Protein AF-A0A934IBH9-F1 (afdb_monomer_lite)

Organism: NCBI:txid1964209

Structure (mmCIF, N/CA/C/O backbone):
data_AF-A0A934IBH9-F1
#
_entry.id   AF-A0A934IBH9-F1
#
loop_
_atom_site.group_PDB
_atom_site.id
_atom_site.type_symbol
_atom_site.label_atom_id
_atom_site.label_alt_id
_atom_site.label_comp_id
_atom_site.label_asym_id
_atom_site.label_entity_id
_atom_site.label_seq_id
_atom_site.pdbx_PDB_ins_code
_atom_site.Cartn_x
_atom_site.Cartn_y
_atom_site.Cartn_z
_atom_site.occupancy
_atom_site.B_iso_or_equiv
_atom_site.auth_seq_id
_atom_site.auth_comp_id
_atom_site.auth_asym_id
_atom_site.auth_atom_id
_atom_site.pdbx_PDB_model_num
ATOM 1 N N . MET A 1 1 ? 11.040 10.536 42.264 1.00 40.25 1 MET A N 1
ATOM 2 C CA . MET A 1 1 ? 10.566 10.135 40.927 1.00 40.25 1 MET A CA 1
ATOM 3 C C . MET A 1 1 ? 11.797 9.769 40.119 1.00 40.25 1 MET A C 1
ATOM 5 O O . MET A 1 1 ? 12.698 10.595 40.039 1.00 40.25 1 MET A O 1
ATOM 9 N N . ASP A 1 2 ? 11.901 8.517 39.674 1.00 46.28 2 ASP A N 1
ATOM 10 C CA . ASP A 1 2 ? 13.005 8.048 38.824 1.00 46.28 2 ASP A CA 1
ATOM 11 C C . ASP A 1 2 ? 12.704 8.465 37.372 1.00 46.28 2 ASP A C 1
ATOM 13 O O . ASP A 1 2 ? 11.661 8.070 36.855 1.00 46.28 2 A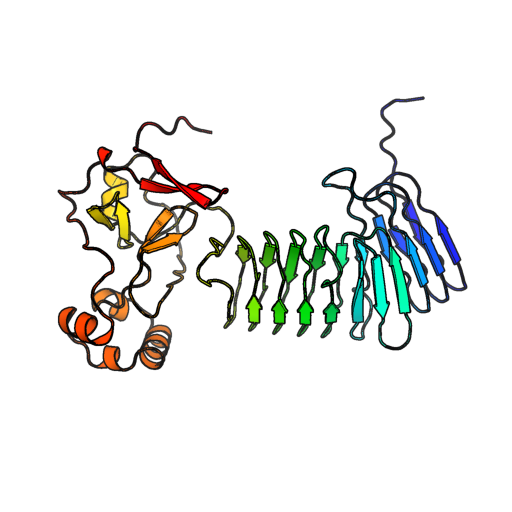SP A O 1
ATOM 17 N N . PRO A 1 3 ? 13.562 9.252 36.702 1.00 46.97 3 PRO A N 1
ATOM 18 C CA . PRO A 1 3 ? 13.354 9.699 35.321 1.00 46.97 3 PRO A CA 1
ATOM 19 C C . PRO A 1 3 ? 13.571 8.593 34.261 1.00 46.97 3 PRO A C 1
ATOM 21 O O . PRO A 1 3 ? 13.852 8.899 33.107 1.00 46.97 3 PRO A O 1
ATOM 24 N N . ARG A 1 4 ? 13.482 7.309 34.640 1.00 53.78 4 ARG A N 1
ATOM 25 C CA . ARG A 1 4 ? 13.652 6.137 33.757 1.00 53.78 4 ARG A CA 1
ATOM 26 C C . ARG A 1 4 ? 12.438 5.207 33.707 1.00 53.78 4 ARG A C 1
ATOM 28 O O . ARG A 1 4 ? 12.542 4.110 33.172 1.00 53.78 4 ARG A O 1
ATOM 35 N N . SER A 1 5 ? 11.299 5.628 34.252 1.00 50.19 5 SER A N 1
ATOM 36 C CA . SER A 1 5 ? 10.029 4.943 34.009 1.00 50.19 5 SER A CA 1
ATOM 37 C C . SER A 1 5 ? 9.562 5.293 32.597 1.00 50.19 5 SER A C 1
ATOM 39 O O . SER A 1 5 ? 8.799 6.238 32.424 1.00 50.19 5 SER A O 1
ATOM 41 N N . THR A 1 6 ? 10.047 4.577 31.583 1.00 61.84 6 THR A N 1
ATOM 42 C CA . THR A 1 6 ? 9.280 4.447 30.338 1.00 61.84 6 THR A CA 1
ATOM 43 C C . THR A 1 6 ? 7.923 3.894 30.741 1.00 61.84 6 THR A C 1
ATOM 45 O O . THR A 1 6 ? 7.878 2.904 31.478 1.00 61.84 6 THR A O 1
ATOM 48 N N . ALA A 1 7 ? 6.846 4.575 30.367 1.00 68.94 7 ALA A N 1
ATOM 49 C CA . ALA A 1 7 ? 5.513 4.100 30.677 1.00 68.94 7 ALA A CA 1
ATOM 50 C C . ALA A 1 7 ? 5.361 2.666 30.134 1.00 68.94 7 ALA A C 1
ATOM 52 O O . ALA A 1 7 ? 5.798 2.380 29.018 1.00 68.94 7 ALA A O 1
ATOM 53 N N . GLN A 1 8 ? 4.929 1.738 30.989 1.00 82.12 8 GLN A N 1
ATOM 54 C CA . GLN A 1 8 ? 4.757 0.343 30.596 1.00 82.12 8 GLN A CA 1
ATOM 55 C C . GLN A 1 8 ? 3.358 0.179 30.034 1.00 82.12 8 GLN A C 1
ATOM 57 O O . GLN A 1 8 ? 2.408 0.542 30.720 1.00 82.12 8 GLN A O 1
ATOM 62 N N . GLY A 1 9 ? 3.284 -0.431 28.855 1.00 87.25 9 GLY A N 1
ATOM 63 C CA . GLY A 1 9 ? 2.034 -0.896 28.282 1.00 87.25 9 GLY A CA 1
ATOM 64 C C . GLY A 1 9 ? 1.292 -1.870 29.197 1.00 87.25 9 GLY A C 1
ATOM 65 O O . GLY A 1 9 ? 1.921 -2.656 29.923 1.00 87.25 9 GLY A O 1
ATOM 66 N N . ILE A 1 10 ? -0.033 -1.833 29.154 1.00 94.25 10 ILE A N 1
ATOM 67 C CA . ILE A 1 10 ? -0.952 -2.707 29.878 1.00 94.25 10 ILE A CA 1
ATOM 68 C C . ILE A 1 10 ? -1.838 -3.496 28.910 1.00 94.25 10 ILE A C 1
ATOM 70 O O . ILE A 1 10 ? -2.054 -3.103 27.774 1.00 94.25 10 ILE A O 1
ATOM 74 N N . ALA A 1 11 ? -2.365 -4.628 29.379 1.00 96.69 11 ALA A N 1
ATOM 75 C CA . ALA A 1 11 ? -3.351 -5.417 28.647 1.00 96.69 11 ALA A CA 1
ATOM 76 C C . ALA A 1 11 ? -4.662 -5.453 29.438 1.00 96.69 11 ALA A C 1
ATOM 78 O O . ALA A 1 11 ? -4.654 -5.808 30.624 1.00 96.69 11 ALA A O 1
ATOM 79 N N . LEU A 1 12 ? -5.767 -5.088 28.791 1.00 97.19 12 LEU A N 1
ATOM 80 C CA . LEU A 1 12 ? -7.109 -5.042 29.362 1.00 97.19 12 LEU A CA 1
ATOM 81 C C . LEU A 1 12 ? -8.078 -5.859 28.502 1.00 97.19 12 LEU A C 1
ATOM 83 O O . LEU A 1 12 ? -8.060 -5.765 27.281 1.00 97.19 12 LEU A O 1
ATOM 87 N N . ASP A 1 13 ? -8.938 -6.628 29.164 1.00 97.62 13 ASP A N 1
ATOM 88 C CA . ASP A 1 13 ? -9.999 -7.432 28.548 1.00 97.62 13 ASP A CA 1
ATOM 89 C C . ASP A 1 13 ? -11.301 -7.180 29.324 1.00 97.62 13 ASP A C 1
ATOM 91 O O . ASP A 1 13 ? -11.341 -7.405 30.542 1.00 97.62 13 ASP A O 1
ATOM 95 N N . GLY A 1 14 ? -12.325 -6.652 28.647 1.00 97.25 14 GLY A N 1
ATOM 96 C CA . GLY A 1 14 ? -13.656 -6.395 29.212 1.00 97.25 14 GLY A CA 1
ATOM 97 C C . GLY A 1 14 ? -14.474 -7.675 29.390 1.00 97.25 14 GLY A C 1
ATOM 98 O O . GLY A 1 14 ? -15.240 -7.826 30.346 1.00 97.25 14 GLY A O 1
ATOM 99 N N . GLY A 1 15 ? -14.212 -8.684 28.559 1.00 97.75 15 GLY A N 1
ATOM 100 C CA . GLY A 1 15 ? -14.896 -9.962 28.588 1.00 97.75 15 GLY A CA 1
ATOM 101 C C . GLY A 1 15 ? -16.311 -9.868 28.028 1.00 97.75 15 GLY A C 1
ATOM 102 O O . GLY A 1 15 ? -16.530 -10.114 26.849 1.00 97.75 15 GLY A O 1
ATOM 103 N N . GLY A 1 16 ? -17.308 -9.645 28.877 1.00 97.19 16 GLY A N 1
ATOM 104 C CA . GLY A 1 16 ? -18.683 -9.572 28.399 1.00 97.19 16 GLY A CA 1
ATOM 105 C C . GLY A 1 16 ? -19.548 -8.665 29.249 1.00 97.19 16 GLY A C 1
ATOM 106 O O . GLY A 1 16 ? -19.485 -8.704 30.478 1.00 97.19 16 GLY A O 1
ATOM 107 N N . GLY A 1 17 ? -20.441 -7.938 28.591 1.00 98.12 17 GLY A N 1
ATOM 108 C CA . GLY A 1 17 ? -21.120 -6.785 29.157 1.00 98.12 17 GLY A CA 1
ATOM 109 C C . GLY A 1 17 ? -20.804 -5.542 28.331 1.00 98.12 17 GLY A C 1
ATOM 110 O O . GLY A 1 17 ? -20.189 -5.626 27.290 1.00 98.12 17 GLY A O 1
ATOM 111 N N . ASN A 1 18 ? -21.294 -4.389 28.775 1.00 98.56 18 ASN A N 1
ATOM 112 C CA . ASN A 1 18 ? -20.900 -3.121 28.170 1.00 98.56 18 ASN A CA 1
ATOM 113 C C . ASN A 1 18 ? -19.819 -2.520 29.062 1.00 98.56 18 ASN A C 1
ATOM 115 O O . ASN A 1 18 ? -20.131 -2.024 30.154 1.00 98.56 18 ASN A O 1
ATOM 119 N N . ASP A 1 19 ? -18.578 -2.596 28.619 1.00 98.62 19 ASP A N 1
ATOM 120 C CA . ASP A 1 19 ? -17.397 -2.260 29.385 1.00 98.62 19 ASP A CA 1
ATOM 121 C C . ASP A 1 19 ? -16.834 -0.883 29.009 1.00 98.62 19 ASP A C 1
ATOM 123 O O . ASP A 1 19 ? -17.131 -0.271 27.981 1.00 98.62 19 ASP A O 1
ATOM 127 N N . THR A 1 20 ? -16.046 -0.319 29.919 1.00 98.19 20 THR A N 1
ATOM 128 C CA . THR A 1 20 ? -15.285 0.908 29.669 1.00 98.19 20 THR A CA 1
ATOM 129 C C . THR A 1 20 ? -13.838 0.626 30.003 1.00 98.19 20 THR A C 1
ATOM 131 O O . THR A 1 20 ? -13.484 0.494 31.177 1.00 98.19 20 THR A O 1
ATOM 134 N N . LEU A 1 21 ? -13.018 0.526 28.965 1.00 97.88 21 LEU A N 1
ATOM 135 C CA . LEU A 1 21 ? -11.595 0.264 29.071 1.00 97.88 21 LEU A CA 1
ATOM 136 C C . LEU A 1 21 ? -10.834 1.562 28.837 1.00 97.88 21 LEU A C 1
ATOM 138 O O . LEU A 1 21 ? -11.061 2.275 27.861 1.00 97.88 21 LEU A O 1
ATOM 142 N N . LEU A 1 22 ? -9.952 1.870 29.778 1.00 96.56 22 LEU A N 1
ATOM 143 C CA . LEU A 1 22 ? -9.092 3.038 29.745 1.00 96.56 22 LEU A CA 1
ATOM 144 C C . LEU A 1 22 ? -7.653 2.551 29.849 1.00 96.56 22 LEU A C 1
ATOM 146 O O . LEU A 1 22 ? -7.281 1.972 30.876 1.00 96.56 22 LEU A O 1
ATOM 150 N N . GLY A 1 23 ? -6.894 2.786 28.787 1.00 93.31 23 GLY A N 1
ATOM 151 C CA . GLY A 1 23 ? -5.455 2.627 28.736 1.00 93.31 23 GLY A CA 1
ATOM 152 C C . GLY A 1 23 ? -4.743 3.621 29.647 1.00 93.31 23 GLY A C 1
ATOM 153 O O . GLY A 1 23 ? -5.310 4.229 30.566 1.00 93.31 23 GLY A O 1
ATOM 154 N N . ALA A 1 24 ? -3.448 3.741 29.447 1.00 89.88 24 ALA A N 1
ATOM 155 C CA . ALA A 1 24 ? -2.572 4.570 30.235 1.00 89.88 24 ALA A CA 1
ATOM 156 C C . ALA A 1 24 ? -1.582 5.286 29.314 1.00 89.88 24 ALA A C 1
ATOM 158 O O . ALA A 1 24 ? -1.900 5.740 28.230 1.00 89.88 24 ALA A O 1
ATOM 159 N N . SER A 1 25 ? -0.369 5.484 29.811 1.00 88.19 25 SER A N 1
ATOM 160 C CA . SER A 1 25 ? 0.730 5.878 28.937 1.00 88.19 25 SER A CA 1
ATOM 161 C C . SER A 1 25 ? 1.513 4.617 28.598 1.00 88.19 25 SER A C 1
ATOM 163 O O . SER A 1 25 ? 1.716 3.785 29.487 1.00 88.19 25 SER A O 1
ATOM 165 N N . GLY A 1 26 ? 2.038 4.527 27.382 1.00 88.94 26 GLY A N 1
ATOM 166 C CA . GLY A 1 26 ? 2.708 3.329 26.879 1.00 88.94 26 GLY A CA 1
ATOM 167 C C . GLY A 1 26 ? 1.858 2.630 25.822 1.00 88.94 26 GLY A C 1
ATOM 168 O O . GLY A 1 26 ? 0.769 3.075 25.533 1.00 88.94 26 GLY A O 1
ATOM 169 N N . SER A 1 27 ? 2.399 1.567 25.231 1.00 92.19 27 SER A N 1
ATOM 170 C CA . SER A 1 27 ? 1.706 0.794 24.195 1.00 92.19 27 SER A CA 1
ATOM 171 C C . SER A 1 27 ? 0.827 -0.280 24.815 1.00 92.19 27 SER A C 1
ATOM 173 O O . SER A 1 27 ? 1.344 -1.306 25.275 1.00 92.19 27 SER A O 1
ATOM 175 N N . ASP A 1 28 ? -0.471 -0.040 24.842 1.00 94.69 28 ASP A N 1
ATOM 176 C CA . ASP A 1 28 ? -1.467 -0.875 25.485 1.00 94.69 28 ASP A CA 1
ATOM 177 C C . ASP A 1 28 ? -2.139 -1.852 24.508 1.00 94.69 28 ASP A C 1
ATOM 179 O O . ASP A 1 28 ? -2.016 -1.782 23.286 1.00 94.69 28 ASP A O 1
ATOM 183 N N . THR A 1 29 ? -2.840 -2.837 25.062 1.00 96.56 29 THR A N 1
ATOM 184 C CA . THR A 1 29 ? -3.701 -3.760 24.315 1.00 96.56 29 THR A CA 1
ATOM 185 C C . THR A 1 29 ? -5.059 -3.822 24.995 1.00 96.56 29 THR A C 1
ATOM 187 O O . THR A 1 29 ? -5.153 -4.296 26.130 1.00 96.56 29 THR A O 1
ATOM 190 N N . LEU A 1 30 ? -6.109 -3.335 24.337 1.00 97.69 30 LEU A N 1
ATOM 191 C CA . LEU A 1 30 ? -7.469 -3.315 24.881 1.00 97.69 30 LEU A CA 1
ATOM 192 C C . LEU A 1 30 ? -8.391 -4.172 24.012 1.00 97.69 3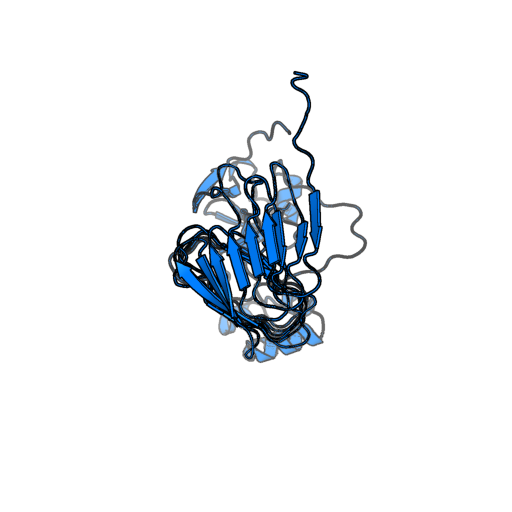0 LEU A C 1
ATOM 194 O O . LEU A 1 30 ? -8.520 -3.943 22.812 1.00 97.69 30 LEU A O 1
ATOM 198 N N . THR A 1 31 ? -9.084 -5.118 24.643 1.00 98.12 31 THR A N 1
ATOM 199 C CA . THR A 1 31 ? -10.122 -5.945 24.016 1.00 98.12 31 THR A CA 1
ATOM 200 C C . THR A 1 31 ? -11.449 -5.754 24.746 1.00 98.12 31 THR A C 1
ATOM 202 O O . THR A 1 31 ? -11.524 -6.049 25.937 1.00 98.12 31 THR A O 1
ATOM 205 N N . GLY A 1 32 ? -12.485 -5.256 24.065 1.00 97.62 32 GLY A N 1
ATOM 206 C CA . GLY A 1 32 ? -13.816 -5.043 24.656 1.00 97.62 32 GLY A CA 1
ATOM 207 C C . GLY A 1 32 ? -14.516 -6.363 24.979 1.00 97.62 32 GLY A C 1
ATOM 208 O O . GLY A 1 32 ? -14.756 -6.676 26.146 1.00 97.62 32 GLY A O 1
ATOM 209 N N . GLY A 1 33 ? -14.695 -7.203 23.961 1.00 97.19 33 GLY A N 1
ATOM 210 C CA . GLY A 1 33 ? -15.256 -8.541 24.105 1.00 97.19 33 GLY A CA 1
ATOM 211 C C . GLY A 1 33 ? -16.688 -8.613 23.585 1.00 97.19 33 GLY A C 1
ATOM 212 O O . GLY A 1 33 ? -16.915 -8.419 22.399 1.00 97.19 33 GLY A O 1
ATOM 213 N N . LEU A 1 34 ? -17.641 -9.031 24.419 1.00 97.06 34 LEU A N 1
ATOM 214 C CA . LEU A 1 34 ? -19.057 -9.113 24.046 1.00 97.06 34 LEU A CA 1
ATOM 215 C C . LEU A 1 34 ? -19.844 -7.939 24.627 1.00 97.06 34 LEU A C 1
ATOM 217 O O . LEU A 1 34 ? -20.100 -7.956 25.824 1.00 97.06 34 LEU A O 1
ATOM 221 N N . GLY A 1 35 ? -20.432 -7.085 23.802 1.00 98.06 35 GLY A N 1
ATOM 222 C CA . GLY A 1 35 ? -21.358 -6.038 24.226 1.00 98.06 35 GLY A CA 1
ATOM 223 C C . GLY A 1 35 ? -21.058 -4.718 23.537 1.00 98.06 35 GLY A C 1
ATOM 224 O O . GLY A 1 35 ? -20.476 -4.700 22.471 1.00 98.06 35 GLY A O 1
ATOM 225 N N . ALA A 1 36 ? -21.579 -3.615 24.069 1.00 98.44 36 ALA A N 1
ATOM 226 C CA . ALA A 1 36 ? -21.283 -2.292 23.522 1.00 98.44 36 ALA A CA 1
ATOM 227 C C . ALA A 1 36 ? -20.236 -1.611 24.401 1.00 98.44 36 ALA A C 1
ATOM 229 O O . ALA A 1 36 ? -20.586 -1.054 25.451 1.00 98.44 36 ALA A O 1
ATOM 230 N N . ASP A 1 37 ? -18.985 -1.664 23.964 1.00 98.69 37 ASP A N 1
ATOM 231 C CA . ASP A 1 37 ? -17.818 -1.278 24.742 1.00 98.69 37 ASP A CA 1
ATOM 232 C C . ASP A 1 37 ? -17.292 0.111 24.363 1.00 98.69 37 ASP A C 1
ATOM 234 O O . ASP A 1 37 ? -17.458 0.612 23.250 1.00 98.69 37 ASP A O 1
ATOM 238 N N . SER A 1 38 ? -16.650 0.776 25.324 1.00 98.31 38 SER A N 1
ATOM 239 C CA . SER A 1 38 ? -15.937 2.039 25.113 1.00 98.31 38 SER A CA 1
ATOM 240 C C . SER A 1 38 ? -14.464 1.854 25.450 1.00 98.31 38 SER A C 1
ATOM 242 O O . SER A 1 38 ? -14.119 1.710 26.622 1.00 98.31 38 SER A O 1
ATOM 244 N N . LEU A 1 39 ? -13.594 1.930 24.446 1.00 98.44 39 LEU A N 1
ATOM 245 C CA . LEU A 1 39 ? -12.144 1.787 24.585 1.00 98.44 39 LEU A CA 1
ATOM 246 C C . LEU A 1 39 ? -11.462 3.146 24.379 1.00 98.44 39 LEU A C 1
ATOM 248 O O . LEU A 1 39 ? -11.838 3.908 23.487 1.00 98.44 39 LEU A O 1
ATOM 252 N N . ARG A 1 40 ? -10.471 3.458 25.216 1.00 96.69 40 ARG A N 1
ATOM 253 C CA . ARG A 1 40 ? -9.586 4.626 25.090 1.00 96.69 40 ARG A CA 1
ATOM 254 C C . ARG A 1 40 ? -8.140 4.176 25.263 1.00 96.69 40 ARG A C 1
ATOM 256 O O . ARG A 1 40 ? -7.838 3.702 26.356 1.00 96.69 40 ARG A O 1
ATOM 263 N N . GLY A 1 41 ? -7.303 4.308 24.239 1.00 94.50 41 GLY A N 1
ATOM 264 C CA . GLY A 1 41 ? -5.876 3.965 24.302 1.00 94.50 41 GLY A CA 1
ATOM 265 C C . GLY A 1 41 ? -5.065 4.954 25.148 1.00 94.50 41 GLY A C 1
ATOM 266 O O . GLY A 1 41 ? -4.369 4.558 26.076 1.00 94.50 41 GLY A O 1
ATOM 267 N N . GLU A 1 42 ? -5.363 6.245 24.985 1.00 92.62 42 GLU A N 1
ATOM 268 C CA . GLU A 1 42 ? -4.709 7.395 25.624 1.00 92.62 42 GLU A CA 1
ATOM 269 C C . GLU A 1 42 ? -3.394 7.813 24.951 1.00 92.62 42 GLU A C 1
ATOM 271 O O . GLU A 1 42 ? -3.454 8.670 24.076 1.00 92.62 42 GLU A O 1
ATOM 276 N N . ALA A 1 43 ? -2.217 7.366 25.394 1.00 89.88 43 ALA A N 1
ATOM 277 C CA . ALA A 1 43 ? -0.957 7.846 24.816 1.00 89.88 43 ALA A CA 1
ATOM 278 C C . ALA A 1 43 ? 0.065 6.729 24.640 1.00 89.88 43 ALA A C 1
ATOM 280 O O . ALA A 1 43 ? 0.478 6.115 25.624 1.00 89.88 43 ALA A O 1
ATOM 281 N N . GLY A 1 44 ? 0.643 6.634 23.448 1.00 89.69 44 GLY A N 1
ATOM 282 C CA . GLY A 1 44 ? 1.482 5.516 23.041 1.00 89.69 44 GLY A CA 1
ATOM 283 C C . GLY A 1 44 ? 0.789 4.738 21.928 1.00 89.69 44 GLY A C 1
ATOM 284 O O . GLY A 1 44 ? -0.400 4.881 21.734 1.00 89.69 44 GLY A O 1
ATOM 285 N N . ALA A 1 45 ? 1.550 3.919 21.200 1.00 91.69 45 ALA A N 1
ATOM 286 C CA . ALA A 1 45 ? 0.993 3.108 20.121 1.00 91.69 45 ALA A CA 1
ATOM 287 C C . ALA A 1 45 ? 0.186 1.937 20.691 1.00 91.69 45 ALA A C 1
ATOM 289 O O . ALA A 1 45 ? 0.793 0.969 21.172 1.00 91.69 45 ALA A O 1
ATOM 290 N N . ASP A 1 46 ? -1.135 2.027 20.632 1.00 94.38 46 ASP A N 1
ATOM 291 C CA . ASP A 1 46 ? -2.058 1.069 21.224 1.00 94.38 46 ASP A CA 1
ATOM 292 C C . ASP A 1 46 ? -2.614 0.071 20.201 1.00 94.38 46 ASP A C 1
ATOM 294 O O . ASP A 1 46 ? -2.727 0.336 19.007 1.00 94.38 46 ASP A O 1
ATOM 298 N N . SER A 1 47 ? -2.985 -1.117 20.677 1.00 95.50 47 SER A N 1
ATOM 299 C CA . SER A 1 47 ? -3.723 -2.121 19.905 1.00 95.50 47 SER A CA 1
ATOM 300 C C . SER A 1 47 ? -5.123 -2.278 20.491 1.00 95.50 47 SER A C 1
ATOM 302 O O . SER A 1 47 ? -5.287 -2.610 21.669 1.00 95.50 47 SER A O 1
ATOM 304 N N . LEU A 1 48 ? -6.144 -2.001 19.685 1.00 97.50 48 LEU A N 1
ATOM 305 C CA . LEU A 1 48 ? -7.518 -1.816 20.139 1.00 97.50 48 LEU A CA 1
ATOM 306 C C . LEU A 1 48 ? -8.457 -2.726 19.344 1.00 97.50 48 LEU A C 1
ATOM 308 O O . LEU A 1 48 ? -8.472 -2.711 18.117 1.00 97.50 48 LEU A O 1
ATOM 312 N N . TYR A 1 49 ? -9.287 -3.499 20.037 1.00 97.62 49 TYR A N 1
ATOM 313 C CA . TYR A 1 49 ? -10.304 -4.328 19.397 1.00 97.62 49 TYR A CA 1
ATOM 314 C C . TYR A 1 49 ? -11.598 -4.311 20.210 1.00 97.62 49 TYR A C 1
ATOM 316 O O . TYR A 1 49 ? -11.617 -4.715 21.372 1.00 97.62 49 TYR A O 1
ATOM 324 N N . GLY A 1 50 ? -12.683 -3.821 19.606 1.00 96.75 50 GLY A N 1
ATOM 325 C CA . GLY A 1 50 ? -13.994 -3.731 20.258 1.00 96.75 50 GLY A CA 1
ATOM 326 C C . GLY A 1 50 ? -14.580 -5.109 20.561 1.00 96.75 50 GLY A C 1
ATOM 327 O O . GLY A 1 50 ? -14.961 -5.386 21.692 1.00 96.75 50 GLY A O 1
ATOM 328 N N . GLY A 1 51 ? -14.491 -6.030 19.602 1.00 96.06 51 GLY A N 1
ATOM 329 C CA . GLY A 1 51 ? -15.134 -7.333 19.704 1.00 96.06 51 GLY A CA 1
ATOM 330 C C . GLY A 1 51 ? -16.520 -7.324 19.069 1.00 96.06 51 GLY A C 1
ATOM 331 O O . GLY A 1 51 ? -16.735 -6.714 18.027 1.00 96.06 51 GLY A O 1
ATOM 332 N N . ASN A 1 52 ? -17.439 -8.090 19.650 1.00 95.56 52 ASN A N 1
ATOM 333 C CA . ASN A 1 52 ? -18.809 -8.206 19.171 1.00 95.56 52 ASN A CA 1
ATOM 334 C C . ASN A 1 52 ? -19.697 -7.160 19.834 1.00 95.56 52 ASN A C 1
ATOM 336 O O . ASN A 1 52 ? -19.840 -7.169 21.055 1.00 95.56 52 ASN A O 1
ATOM 340 N N . GLY A 1 53 ? -20.445 -6.431 19.016 1.00 96.94 53 GLY A N 1
ATOM 341 C CA . GLY A 1 53 ? -21.386 -5.401 19.429 1.00 96.94 53 GLY A CA 1
ATOM 342 C C . GLY A 1 53 ? -20.978 -4.012 18.941 1.00 96.94 53 GLY A C 1
ATOM 343 O O . GLY A 1 53 ? -20.041 -3.831 18.171 1.00 96.94 53 GLY A O 1
ATOM 344 N N . ASN A 1 54 ? -21.780 -3.007 19.299 1.00 98.25 54 ASN A N 1
ATOM 345 C CA . ASN A 1 54 ? -21.583 -1.652 18.786 1.00 98.25 54 ASN A CA 1
ATOM 346 C C . ASN A 1 54 ? -20.629 -0.874 19.688 1.00 98.25 54 ASN A C 1
ATOM 348 O O . ASN A 1 54 ? -21.069 -0.245 20.657 1.00 98.25 54 ASN A O 1
ATOM 352 N N . ASP A 1 55 ? -19.351 -0.903 19.336 1.00 98.62 55 ASP A N 1
ATOM 353 C CA . ASP A 1 55 ? -18.284 -0.337 20.155 1.00 98.62 55 ASP A CA 1
ATOM 354 C C . ASP A 1 55 ? -17.908 1.090 19.759 1.00 98.62 55 ASP A C 1
ATOM 356 O O . ASP A 1 55 ? -18.180 1.577 18.658 1.00 98.62 55 ASP A O 1
ATOM 360 N N . THR A 1 56 ? -17.247 1.786 20.679 1.00 98.44 56 THR A N 1
ATOM 361 C CA . THR A 1 56 ? -16.600 3.073 20.421 1.00 98.44 56 THR A CA 1
ATOM 362 C C . THR A 1 56 ? -15.137 3.007 20.837 1.00 98.44 56 THR A C 1
ATOM 364 O O . THR A 1 56 ? -14.836 2.758 22.003 1.00 98.44 56 THR A O 1
ATOM 367 N N . ILE A 1 57 ? -14.235 3.281 19.900 1.00 98.44 57 ILE A N 1
ATOM 368 C CA . ILE A 1 57 ? -12.788 3.269 20.112 1.00 98.44 57 ILE A CA 1
ATOM 369 C C . ILE A 1 57 ? -12.236 4.685 19.935 1.00 98.44 57 ILE A C 1
ATOM 371 O O . ILE A 1 57 ? -12.526 5.374 18.960 1.00 98.44 57 ILE A O 1
ATOM 375 N N . PHE A 1 58 ? -11.426 5.126 20.888 1.00 96.62 58 PHE A N 1
ATOM 376 C CA . PHE A 1 58 ? -10.598 6.320 20.763 1.00 96.62 58 PHE A CA 1
ATOM 377 C C . PHE A 1 58 ? -9.146 5.873 20.910 1.00 96.62 58 PHE A C 1
ATOM 379 O O . PHE A 1 58 ? -8.826 5.331 21.968 1.00 96.62 58 PHE A O 1
ATOM 386 N N . GLY A 1 59 ? -8.303 6.067 19.894 1.00 92.56 59 GLY A N 1
ATOM 387 C CA . GLY A 1 59 ? -6.879 5.735 20.006 1.00 92.56 59 GLY A CA 1
ATOM 388 C C . GLY A 1 59 ? -6.215 6.633 21.032 1.00 92.56 59 GLY A C 1
ATOM 389 O O . GLY A 1 59 ? -6.001 6.226 22.170 1.00 92.56 59 GLY A O 1
ATOM 390 N N . GLY A 1 60 ? -6.109 7.920 20.731 1.00 87.06 60 GLY A N 1
ATOM 391 C CA . GLY A 1 60 ? -5.440 8.812 21.663 1.00 87.06 60 GLY A CA 1
ATOM 392 C C . GLY A 1 60 ? -5.221 10.211 21.129 1.00 87.06 60 GLY A C 1
ATOM 393 O O . GLY A 1 60 ? -5.941 10.692 20.252 1.00 87.06 60 GLY A O 1
ATOM 394 N N . GLU A 1 61 ? -4.252 10.909 21.718 1.00 71.69 61 GLU A N 1
ATOM 395 C CA . GLU A 1 61 ? -3.736 12.150 21.133 1.00 71.69 61 GLU A CA 1
ATOM 396 C C . GLU A 1 61 ? -3.030 11.806 19.812 1.00 71.69 61 GLU A C 1
ATOM 398 O O . GLU A 1 61 ? -2.051 11.070 19.829 1.00 71.69 61 GLU A O 1
ATOM 403 N N . GLY A 1 62 ? -3.510 12.361 18.693 1.00 61.97 62 GLY A N 1
ATOM 404 C CA . GLY A 1 62 ? -3.003 12.036 17.356 1.00 61.97 62 GLY A CA 1
ATOM 405 C C . GLY A 1 62 ? -1.493 12.232 17.186 1.00 61.97 62 GLY A C 1
ATOM 406 O O . GLY A 1 62 ? -0.850 13.003 17.909 1.00 61.97 62 GLY A O 1
ATOM 407 N N . VAL A 1 63 ? -0.943 11.544 16.186 1.00 56.69 63 VAL A N 1
ATOM 408 C CA . VAL A 1 63 ? 0.488 11.356 15.894 1.00 56.69 63 VAL A CA 1
ATOM 409 C C . VAL A 1 63 ? 1.374 12.555 16.255 1.00 56.69 63 VAL A C 1
ATOM 411 O O . VAL A 1 63 ? 1.631 13.465 15.460 1.00 56.69 63 VAL A O 1
ATOM 414 N N . THR A 1 64 ? 1.963 12.537 17.453 1.00 51.97 64 THR A N 1
ATOM 415 C CA . THR A 1 64 ? 3.022 13.503 17.808 1.00 51.97 64 THR A CA 1
ATOM 416 C C . THR A 1 64 ? 4.412 13.030 17.364 1.00 51.97 64 THR A C 1
ATOM 418 O O . THR A 1 64 ? 5.382 13.801 17.397 1.00 51.97 64 THR A O 1
ATOM 421 N N . SER A 1 65 ? 4.531 11.766 16.932 1.00 56.44 65 SER A N 1
ATOM 422 C CA . SER A 1 65 ? 5.779 11.133 16.501 1.00 56.44 65 SER A CA 1
ATOM 423 C C . SER A 1 65 ? 5.541 9.929 15.582 1.00 56.44 65 SER A C 1
ATOM 425 O O . SER A 1 65 ? 4.516 9.278 15.666 1.00 56.44 65 SER A O 1
ATOM 427 N N . THR A 1 66 ? 6.528 9.563 14.758 1.00 61.12 66 THR A N 1
ATOM 428 C CA . THR A 1 66 ? 6.477 8.428 13.806 1.00 61.12 66 THR A CA 1
ATOM 429 C C . THR A 1 66 ? 6.439 7.030 14.461 1.00 61.12 66 THR A C 1
ATOM 431 O O . THR A 1 66 ? 6.901 6.065 13.858 1.00 61.12 66 THR A O 1
ATOM 434 N N . SER A 1 67 ? 6.052 6.914 15.729 1.00 64.81 67 SER A N 1
ATOM 435 C CA . SER A 1 67 ? 6.047 5.663 16.504 1.00 64.81 67 SER A CA 1
ATOM 436 C C . SER A 1 67 ? 4.821 5.530 17.408 1.00 64.81 67 SER A C 1
ATOM 438 O O . SER A 1 67 ? 4.841 4.715 18.323 1.00 64.81 67 SER A O 1
ATOM 440 N N . ASP A 1 68 ? 3.823 6.375 17.183 1.00 77.88 68 ASP A N 1
ATOM 441 C CA . ASP A 1 68 ? 2.597 6.514 17.965 1.00 77.88 68 ASP A CA 1
ATOM 442 C C . ASP A 1 68 ? 1.440 6.198 17.013 1.00 77.88 68 ASP A C 1
ATOM 444 O O . ASP A 1 68 ? 0.822 7.107 16.477 1.00 77.88 68 ASP A O 1
ATOM 448 N N . PHE A 1 69 ? 1.330 4.921 16.635 1.00 87.12 69 PHE A N 1
ATOM 449 C CA . PHE A 1 69 ? 0.321 4.425 15.701 1.00 87.12 69 PHE A CA 1
ATOM 450 C C . PHE A 1 69 ? -0.659 3.564 16.485 1.00 87.12 69 PHE A C 1
ATOM 452 O O . PHE A 1 69 ? -0.310 2.443 16.871 1.00 87.12 69 PHE A O 1
ATOM 459 N N . ASP A 1 70 ? -1.860 4.078 16.698 1.00 93.06 70 ASP A N 1
ATOM 460 C CA . ASP A 1 70 ? -2.956 3.317 17.263 1.00 93.06 70 ASP A CA 1
ATOM 461 C C . ASP A 1 70 ? -3.556 2.434 16.178 1.00 93.06 70 ASP A C 1
ATOM 463 O O . ASP A 1 70 ? -3.879 2.873 15.072 1.00 93.06 70 ASP A O 1
ATOM 467 N N . THR A 1 71 ? -3.655 1.146 16.489 1.00 95.38 71 THR A N 1
ATOM 468 C CA . THR A 1 71 ? -4.038 0.108 15.539 1.00 95.38 71 THR A CA 1
ATOM 469 C C . THR A 1 71 ? -5.336 -0.545 15.969 1.00 95.38 71 THR A C 1
ATOM 471 O O . THR A 1 71 ? -5.428 -1.073 17.082 1.00 95.38 71 THR A O 1
ATOM 474 N N . ILE A 1 72 ? -6.317 -0.589 15.068 1.00 97.06 72 ILE A N 1
ATOM 475 C CA . ILE A 1 72 ? -7.461 -1.489 15.224 1.00 97.06 72 ILE A CA 1
ATOM 476 C C . ILE A 1 72 ? -7.155 -2.835 14.559 1.00 97.06 72 ILE A C 1
ATOM 478 O O . ILE A 1 72 ? -6.800 -2.880 13.383 1.00 97.06 72 ILE A O 1
ATOM 482 N N . ASP A 1 73 ? -7.300 -3.923 15.324 1.00 95.25 73 ASP A N 1
ATOM 483 C CA . ASP A 1 73 ? -7.004 -5.297 14.888 1.00 95.25 73 ASP A CA 1
ATOM 484 C C . ASP A 1 73 ? -8.232 -6.230 15.008 1.00 95.25 73 ASP A C 1
ATOM 486 O O . ASP A 1 73 ? -8.413 -6.915 16.019 1.00 95.25 73 ASP A O 1
ATOM 490 N N . PRO A 1 74 ? -9.114 -6.249 13.993 1.00 93.31 74 PRO A N 1
ATOM 491 C CA . PRO A 1 74 ? -10.204 -7.198 13.837 1.00 93.31 74 PRO A CA 1
ATOM 492 C C . PRO A 1 74 ? -9.792 -8.524 13.187 1.00 93.31 74 PRO A C 1
ATOM 494 O O . PRO A 1 74 ? -10.687 -9.300 12.871 1.00 93.31 74 PRO A O 1
ATOM 497 N N . SER A 1 75 ? -8.505 -8.848 13.009 1.00 91.12 75 SER A N 1
ATOM 498 C CA . SER A 1 75 ? -8.059 -10.035 12.245 1.00 91.12 75 SER A CA 1
ATOM 499 C C . SER A 1 75 ? -8.638 -11.378 12.727 1.00 91.12 75 SER A C 1
ATOM 501 O O . SER A 1 75 ? -8.694 -12.357 11.985 1.00 91.12 75 SER A O 1
ATOM 503 N N . ALA A 1 76 ? -9.114 -11.449 13.975 1.00 88.69 76 ALA A N 1
ATOM 504 C CA . ALA A 1 76 ? -9.793 -12.621 14.529 1.00 88.69 76 ALA A CA 1
ATOM 505 C C . ALA A 1 76 ? -11.263 -12.789 14.077 1.00 88.69 76 ALA A C 1
ATOM 507 O O . ALA A 1 76 ? -11.877 -13.827 14.360 1.00 88.69 76 ALA A O 1
ATOM 508 N N . VAL A 1 77 ? -11.851 -11.785 13.421 1.00 93.12 77 VAL A N 1
ATOM 509 C CA . VAL A 1 77 ? -13.199 -11.840 12.847 1.00 93.12 77 VAL A CA 1
ATOM 510 C C . VAL A 1 77 ? -13.190 -12.788 11.642 1.00 93.12 77 VAL A C 1
ATOM 512 O O . VAL A 1 77 ? -12.262 -12.822 10.848 1.00 93.12 77 VAL A O 1
ATOM 515 N N . THR A 1 78 ? -14.224 -13.627 11.530 1.00 94.12 78 THR A N 1
ATOM 516 C CA . THR A 1 78 ? -14.294 -14.718 10.523 1.00 94.12 78 THR A CA 1
ATOM 517 C C . THR A 1 78 ? -15.261 -14.429 9.377 1.00 94.12 78 THR A C 1
ATOM 519 O O . THR A 1 78 ? -15.656 -15.325 8.628 1.00 94.12 78 THR A O 1
ATOM 522 N N . VAL A 1 79 ? -15.697 -13.180 9.282 1.00 95.44 79 VAL A N 1
ATOM 523 C CA . VAL A 1 79 ? -16.574 -12.649 8.242 1.00 95.44 79 VAL A CA 1
ATOM 524 C C . VAL A 1 79 ? -15.938 -11.373 7.698 1.00 95.44 79 VAL A C 1
ATOM 526 O O . VAL A 1 79 ? -15.174 -10.753 8.435 1.00 95.44 79 VAL A O 1
ATOM 529 N N . PRO A 1 80 ? -16.258 -10.972 6.458 1.00 97.38 80 PRO A N 1
ATOM 530 C CA . PRO A 1 80 ? -15.710 -9.744 5.913 1.00 97.38 80 PRO A CA 1
ATOM 531 C C . PRO A 1 80 ? -16.082 -8.506 6.727 1.00 97.38 80 PRO A C 1
ATOM 533 O O . PRO A 1 80 ? -17.206 -8.409 7.236 1.00 97.38 80 PRO A O 1
ATOM 536 N N . VAL A 1 81 ? -15.171 -7.543 6.776 1.00 97.88 81 VAL A N 1
ATOM 537 C CA . VAL A 1 81 ? -15.353 -6.232 7.387 1.00 97.88 81 VAL A CA 1
ATOM 538 C C . VAL A 1 81 ? -15.369 -5.123 6.336 1.00 97.88 81 VAL A C 1
ATOM 540 O O . VAL A 1 81 ? -14.666 -5.132 5.326 1.00 97.88 81 VAL A O 1
ATOM 543 N N . SER A 1 82 ? -16.196 -4.116 6.597 1.00 98.12 82 SER A N 1
ATOM 544 C CA . SER A 1 82 ? -16.252 -2.876 5.837 1.00 98.12 82 SER A CA 1
ATOM 545 C C . SER A 1 82 ? -15.805 -1.710 6.705 1.00 98.12 82 SER A C 1
ATOM 547 O O . SER A 1 82 ? -16.464 -1.365 7.688 1.00 98.12 82 SER A O 1
ATOM 549 N N . VAL A 1 83 ? -14.703 -1.084 6.308 1.00 98.44 83 VAL A N 1
ATOM 550 C CA . VAL A 1 83 ? -14.135 0.116 6.914 1.00 98.44 83 VAL A CA 1
ATOM 551 C C . VAL A 1 83 ? -14.530 1.337 6.087 1.00 98.44 83 VAL A C 1
ATOM 553 O O . VAL A 1 83 ? -14.455 1.336 4.859 1.00 98.44 83 VAL A O 1
ATOM 556 N N . THR A 1 84 ? -14.966 2.405 6.745 1.00 98.44 84 THR A N 1
ATOM 557 C CA . THR A 1 84 ? -15.288 3.679 6.092 1.00 98.44 84 THR A CA 1
ATOM 558 C C . THR A 1 84 ? -14.793 4.834 6.941 1.00 98.44 84 THR A C 1
ATOM 560 O O . THR A 1 84 ? -15.287 5.049 8.051 1.00 98.44 84 THR A O 1
ATOM 563 N N . TYR A 1 85 ? -13.853 5.602 6.403 1.00 97.88 85 TYR A N 1
ATOM 564 C CA . TYR A 1 85 ? -13.391 6.846 6.996 1.00 97.88 85 TYR A CA 1
ATOM 565 C C . TYR A 1 85 ? -14.405 7.962 6.741 1.00 97.88 85 TYR A C 1
ATOM 567 O O . TYR A 1 85 ? -15.039 8.064 5.691 1.00 97.88 85 TYR A O 1
ATOM 575 N N . THR A 1 86 ? -14.576 8.818 7.741 1.00 97.44 86 THR A N 1
ATOM 576 C CA . THR A 1 86 ? -15.460 9.996 7.702 1.00 97.44 86 THR A CA 1
ATOM 577 C C . THR A 1 86 ? -14.689 11.314 7.801 1.00 97.44 86 THR A C 1
ATOM 579 O O . THR A 1 86 ? -15.279 12.388 7.654 1.00 97.44 86 THR A O 1
ATOM 582 N N . GLY A 1 87 ? -13.382 11.219 8.025 1.00 95.38 87 GLY A N 1
ATOM 583 C CA . GLY A 1 87 ? -12.391 12.283 8.098 1.00 95.38 87 GLY A CA 1
ATOM 584 C C . GLY A 1 87 ? -11.059 11.689 8.558 1.00 95.38 87 GLY A C 1
ATOM 585 O O . GLY A 1 87 ? -10.968 10.472 8.726 1.00 95.38 87 GLY A O 1
ATOM 586 N N . ASP A 1 88 ? -10.080 12.556 8.805 1.00 93.62 88 ASP A N 1
ATOM 587 C CA . ASP A 1 88 ? -8.761 12.156 9.307 1.00 93.62 88 ASP A CA 1
ATOM 588 C C . ASP A 1 88 ? -8.886 11.284 10.565 1.00 93.62 88 ASP A C 1
ATOM 590 O O . ASP A 1 88 ? -9.557 11.676 11.531 1.00 93.62 88 ASP A O 1
ATOM 594 N N . GLU A 1 89 ? -8.267 10.099 10.525 1.00 93.56 89 GLU A N 1
ATOM 595 C CA . GLU A 1 89 ? -8.130 9.172 11.661 1.00 93.56 89 GLU A CA 1
ATOM 596 C C . GLU A 1 89 ? -9.474 8.751 12.302 1.00 93.56 89 GLU A C 1
ATOM 598 O O . GLU A 1 89 ? -9.515 8.317 13.456 1.00 93.56 89 GLU A O 1
ATOM 603 N N . ALA A 1 90 ? -10.608 8.900 11.604 1.00 95.69 90 ALA A N 1
ATOM 604 C CA . ALA A 1 90 ? -11.937 8.677 12.175 1.00 95.69 90 ALA A CA 1
ATOM 605 C C . ALA A 1 90 ? -12.917 8.028 11.198 1.00 95.69 90 ALA A C 1
ATOM 607 O O . ALA A 1 90 ? -13.061 8.443 10.047 1.00 95.69 90 ALA A O 1
ATOM 608 N N . GLY A 1 91 ? -13.702 7.068 11.683 1.00 98.00 91 GLY A N 1
ATOM 609 C CA . GLY A 1 91 ? -14.579 6.290 10.820 1.00 98.00 91 GLY A CA 1
ATOM 610 C C . GLY A 1 91 ? -15.355 5.197 11.535 1.00 98.00 91 GLY A C 1
ATOM 611 O O . GLY A 1 91 ? -15.610 5.254 12.740 1.00 98.00 91 GLY A O 1
ATOM 612 N N . THR A 1 92 ? -15.766 4.202 10.757 1.00 98.38 92 THR A N 1
ATOM 613 C CA . THR A 1 92 ? -16.486 3.022 11.238 1.00 98.38 92 THR A CA 1
ATOM 614 C C . THR A 1 92 ? -15.926 1.742 10.641 1.00 98.38 92 THR A C 1
ATOM 616 O O . THR A 1 92 ? -15.513 1.747 9.485 1.00 98.38 92 THR A O 1
ATOM 619 N N . ILE A 1 93 ? -16.003 0.650 11.398 1.00 98.19 93 ILE A N 1
ATOM 620 C CA . ILE A 1 93 ? -15.763 -0.724 10.943 1.00 98.19 93 ILE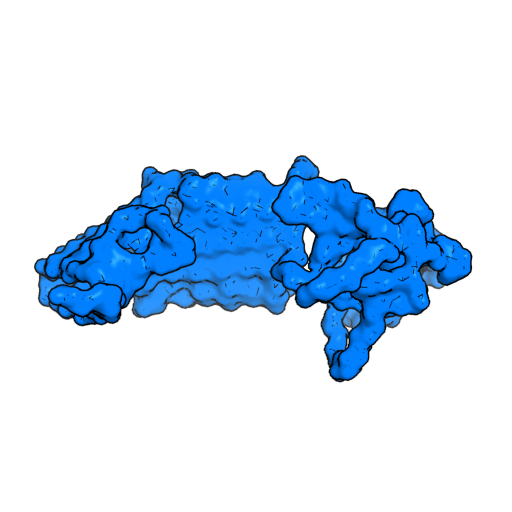 A CA 1
ATOM 621 C C . ILE A 1 93 ? -17.040 -1.521 11.209 1.00 98.19 93 ILE A C 1
ATOM 623 O O . ILE A 1 93 ? -17.602 -1.430 12.302 1.00 98.19 93 ILE A O 1
ATOM 627 N N . THR A 1 94 ? -17.530 -2.280 10.233 1.00 97.31 94 THR A N 1
ATOM 628 C CA . THR A 1 94 ? -18.698 -3.151 10.415 1.00 97.31 94 THR A CA 1
ATOM 629 C C . THR A 1 94 ? -18.483 -4.518 9.794 1.00 97.31 94 THR A C 1
ATOM 631 O O . THR A 1 94 ? -17.956 -4.618 8.696 1.00 97.31 94 THR A O 1
ATOM 634 N N . ASP A 1 95 ? -18.956 -5.562 10.468 1.00 95.31 95 ASP A N 1
ATOM 635 C CA . ASP A 1 95 ? -19.008 -6.937 9.955 1.00 95.31 95 ASP A CA 1
ATOM 636 C C . ASP A 1 95 ? -20.370 -7.272 9.295 1.00 95.31 95 ASP A C 1
ATOM 638 O O . ASP A 1 95 ? -20.715 -8.428 9.039 1.00 95.31 95 ASP A O 1
ATOM 642 N N . GLY A 1 96 ? -21.201 -6.245 9.062 1.00 94.69 96 GLY A N 1
ATOM 643 C CA . GLY A 1 96 ? -22.573 -6.358 8.560 1.00 94.69 96 GLY A CA 1
ATOM 644 C C . GLY A 1 96 ? -23.636 -6.602 9.639 1.00 94.69 96 GLY A C 1
ATOM 645 O O . GLY A 1 96 ? -24.832 -6.459 9.358 1.00 94.69 96 GLY A O 1
ATOM 646 N N . THR A 1 97 ? -23.231 -6.933 10.865 1.00 95.00 97 THR A N 1
ATOM 647 C CA . THR A 1 97 ? -24.109 -7.106 12.031 1.00 95.00 97 THR A CA 1
ATOM 648 C C . THR A 1 97 ? -23.900 -6.015 13.067 1.00 95.00 97 THR A C 1
ATOM 650 O O . THR A 1 97 ? -24.862 -5.345 13.451 1.00 95.00 97 THR A O 1
ATOM 653 N N . ASP A 1 98 ? -22.653 -5.833 13.473 1.00 96.25 98 ASP A N 1
ATOM 654 C CA . ASP A 1 98 ? -22.206 -4.908 14.496 1.00 96.25 98 ASP A CA 1
ATOM 655 C C . ASP A 1 98 ? -21.367 -3.792 13.850 1.00 96.25 98 ASP A C 1
ATOM 657 O O . ASP A 1 98 ? -20.848 -3.927 12.736 1.00 96.25 98 ASP A O 1
ATOM 661 N N . THR A 1 99 ? -21.304 -2.625 14.489 1.00 97.69 99 THR A N 1
ATOM 662 C CA . THR A 1 99 ? -20.549 -1.468 13.988 1.00 97.69 99 THR A CA 1
ATOM 663 C C . THR A 1 99 ? -19.742 -0.825 15.104 1.00 97.69 99 THR A C 1
ATOM 665 O O . THR A 1 99 ? -20.307 -0.243 16.032 1.00 97.69 99 THR A O 1
ATOM 668 N N . THR A 1 100 ? -18.424 -0.839 14.951 1.00 98.38 100 THR A N 1
ATOM 669 C CA . THR A 1 100 ? -17.484 -0.083 15.774 1.00 98.38 100 THR A CA 1
ATOM 670 C C . THR A 1 100 ? -17.275 1.299 15.165 1.00 98.38 100 THR A C 1
ATOM 672 O O . THR A 1 100 ? -16.988 1.428 13.977 1.00 98.38 100 THR A O 1
ATOM 675 N N . THR A 1 101 ? -17.403 2.352 15.969 1.00 98.50 101 THR A N 1
ATOM 676 C CA . THR A 1 101 ? -17.005 3.718 15.584 1.00 98.50 101 THR A CA 1
ATOM 677 C C . THR A 1 101 ? -15.642 4.033 16.178 1.00 98.50 101 THR A C 1
ATOM 679 O O . THR A 1 101 ? -15.416 3.741 17.351 1.00 98.50 101 THR A O 1
ATOM 682 N N . PHE A 1 102 ? -14.754 4.657 15.407 1.00 97.88 102 PHE A N 1
ATOM 683 C CA . PHE A 1 102 ? -13.408 4.986 15.858 1.00 97.88 102 PHE A CA 1
ATOM 684 C C . PHE A 1 102 ? -13.001 6.433 15.568 1.00 97.88 102 PHE A C 1
ATOM 686 O O . PHE A 1 102 ? -13.550 7.087 14.679 1.00 97.88 102 PHE A O 1
ATOM 693 N N . SER A 1 103 ? -12.029 6.927 16.334 1.00 95.94 103 SER A N 1
ATOM 694 C CA . SER A 1 103 ? -11.352 8.207 16.101 1.00 95.94 103 SER A CA 1
ATOM 695 C C . SER A 1 103 ? -9.948 8.213 16.704 1.00 95.94 103 SER A C 1
ATOM 697 O O . SER A 1 103 ? -9.759 7.600 17.758 1.00 95.94 103 SER A O 1
ATOM 699 N N . GLY A 1 104 ? -9.026 8.958 16.094 1.00 92.75 104 GLY A N 1
ATOM 700 C CA . GLY A 1 104 ? -7.612 8.973 16.469 1.00 92.75 104 GLY A CA 1
ATOM 701 C C . GLY A 1 104 ? -6.966 7.612 16.235 1.00 92.75 104 GLY A C 1
ATOM 702 O O . GLY A 1 104 ? -6.342 7.106 17.148 1.00 92.75 104 GLY A O 1
ATOM 703 N N . ILE A 1 105 ? -7.266 6.966 15.103 1.00 93.88 105 ILE A N 1
ATOM 704 C CA . ILE A 1 105 ? -6.689 5.679 14.705 1.00 93.88 105 ILE A CA 1
ATOM 705 C C . ILE A 1 105 ? -5.949 5.868 13.393 1.00 93.88 105 ILE A C 1
ATOM 707 O O . ILE A 1 105 ? -6.552 6.245 12.386 1.00 93.88 105 ILE A O 1
ATOM 711 N N . GLU A 1 106 ? -4.664 5.552 13.406 1.00 91.19 106 GLU A N 1
ATOM 712 C CA . GLU A 1 106 ? -3.786 5.694 12.252 1.00 91.19 106 GLU A CA 1
ATOM 713 C C . GLU A 1 106 ? -3.642 4.404 11.444 1.00 91.19 106 GLU A C 1
ATOM 715 O O . GLU A 1 106 ? -3.339 4.459 10.251 1.00 91.19 106 GLU A O 1
ATOM 720 N N . ALA A 1 107 ? -3.820 3.250 12.094 1.00 93.25 107 ALA A N 1
ATOM 721 C CA . ALA A 1 107 ? -3.575 1.953 11.485 1.00 93.25 107 ALA A CA 1
ATOM 722 C C . ALA A 1 107 ? -4.769 1.001 11.605 1.00 93.25 107 ALA A C 1
ATOM 724 O O . ALA A 1 107 ? -5.420 0.895 12.649 1.00 93.25 107 ALA A O 1
ATOM 725 N N . ILE A 1 108 ? -5.035 0.259 10.533 1.00 96.00 108 ILE A N 1
ATOM 726 C CA . ILE A 1 108 ? -6.065 -0.779 10.509 1.00 96.00 108 ILE A CA 1
ATOM 727 C C . ILE A 1 108 ? -5.482 -2.061 9.926 1.00 96.00 108 ILE A C 1
ATOM 729 O O . ILE A 1 108 ? -4.883 -2.064 8.853 1.00 96.00 108 ILE A O 1
ATOM 733 N N . ILE A 1 109 ? -5.693 -3.160 10.640 1.00 96.25 109 ILE A N 1
ATOM 734 C CA . ILE A 1 109 ? -5.489 -4.511 10.123 1.00 96.25 109 ILE A CA 1
ATOM 735 C C . ILE A 1 109 ? -6.862 -5.024 9.677 1.00 96.25 109 ILE A C 1
ATOM 737 O O . ILE A 1 109 ? -7.844 -4.870 10.397 1.00 96.25 109 ILE A O 1
ATOM 741 N N . LEU A 1 110 ? -6.971 -5.568 8.474 1.00 96.69 110 LEU A N 1
ATOM 742 C CA . LEU A 1 110 ? -8.186 -6.211 7.984 1.00 96.69 110 LEU A CA 1
ATOM 743 C C . LEU A 1 110 ? -8.181 -7.700 8.381 1.00 96.69 110 LEU A C 1
ATOM 745 O O . LEU A 1 110 ? -7.372 -8.151 9.194 1.00 96.69 110 LEU A O 1
ATOM 749 N N . THR A 1 111 ? -9.164 -8.454 7.921 1.00 96.75 111 THR A N 1
ATOM 750 C CA . THR A 1 111 ? -9.302 -9.885 8.199 1.00 96.75 111 THR A CA 1
ATOM 751 C C . THR A 1 111 ? -8.719 -10.714 7.058 1.00 96.75 111 THR A C 1
ATOM 753 O O . THR A 1 111 ? -8.390 -10.186 6.012 1.00 96.75 111 THR A O 1
ATOM 756 N N . ASP A 1 112 ? -8.633 -12.037 7.224 1.00 96.12 112 ASP A N 1
ATOM 757 C CA . ASP A 1 112 ? -8.261 -12.954 6.129 1.00 96.12 112 ASP A CA 1
ATOM 758 C C . ASP A 1 112 ? -9.409 -13.171 5.098 1.00 96.12 112 ASP A C 1
ATOM 760 O O . ASP A 1 112 ? -9.503 -14.231 4.464 1.00 96.12 112 ASP A O 1
ATOM 764 N N . GLN A 1 113 ? -10.361 -12.240 5.005 1.00 97.19 113 GLN A N 1
ATOM 765 C CA . GLN A 1 113 ? -11.591 -12.344 4.216 1.00 97.19 113 GLN A CA 1
ATOM 766 C C . GLN A 1 113 ? -11.653 -11.216 3.179 1.00 97.19 113 GLN A C 1
ATOM 768 O O . GLN A 1 113 ? -10.877 -10.285 3.237 1.00 97.19 113 GLN A O 1
ATOM 773 N N . ASP A 1 114 ? -12.599 -11.291 2.236 1.00 97.50 114 ASP A N 1
ATOM 774 C CA . ASP A 1 114 ? -12.744 -10.279 1.176 1.00 97.50 114 ASP A CA 1
ATOM 775 C C . ASP A 1 114 ? -13.277 -8.942 1.730 1.00 97.50 114 ASP A C 1
ATOM 777 O O . ASP A 1 114 ? -14.495 -8.702 1.739 1.00 97.50 114 ASP A O 1
ATOM 781 N N . ASP A 1 115 ? -12.383 -8.074 2.191 1.00 98.19 115 ASP A N 1
ATOM 782 C CA . ASP A 1 115 ? -12.725 -6.869 2.931 1.00 98.19 115 ASP A CA 1
ATOM 783 C C . ASP A 1 115 ? -12.842 -5.630 2.040 1.00 98.19 115 ASP A C 1
ATOM 785 O O . ASP A 1 115 ? -12.444 -5.574 0.871 1.00 98.19 115 ASP A O 1
ATOM 789 N N . THR A 1 116 ? -13.454 -4.585 2.596 1.00 98.12 116 THR A N 1
ATOM 790 C CA . THR A 1 116 ? -13.565 -3.291 1.915 1.00 98.12 116 THR A CA 1
ATOM 791 C C . THR A 1 116 ? -13.096 -2.169 2.818 1.00 98.12 116 THR A C 1
ATOM 793 O O . THR A 1 116 ? -13.585 -2.058 3.942 1.00 98.12 116 THR A O 1
ATOM 796 N N . LEU A 1 117 ? -12.256 -1.277 2.302 1.00 98.38 117 LEU A N 1
ATOM 797 C CA . LEU A 1 117 ? -11.860 -0.048 2.982 1.00 98.38 117 LEU A CA 1
ATOM 798 C C . LEU A 1 117 ? -12.098 1.157 2.068 1.00 98.38 117 LEU A C 1
ATOM 800 O O . LEU A 1 117 ? -11.611 1.200 0.941 1.00 98.38 117 LEU A O 1
ATOM 804 N N . ASP A 1 118 ? -12.848 2.140 2.564 1.00 98.31 118 ASP A N 1
ATOM 805 C CA . ASP A 1 118 ? -13.011 3.455 1.937 1.00 98.31 118 ASP A CA 1
ATOM 806 C C . ASP A 1 118 ? -12.367 4.530 2.818 1.00 98.31 118 ASP A C 1
ATOM 808 O O . ASP A 1 118 ? -12.954 4.997 3.797 1.00 98.31 118 ASP A O 1
ATOM 812 N N . GLY A 1 119 ? -11.137 4.885 2.466 1.00 97.25 119 GLY A N 1
ATOM 813 C CA . GLY A 1 119 ? -10.302 5.913 3.071 1.00 97.25 119 GLY A CA 1
ATOM 814 C C . GLY A 1 119 ? -10.434 7.286 2.414 1.00 97.25 119 GLY A C 1
ATOM 815 O O . GLY A 1 119 ? -9.735 8.210 2.810 1.00 97.25 119 GLY A O 1
ATOM 816 N N . SER A 1 120 ? -11.345 7.473 1.452 1.00 96.94 120 SER A N 1
ATOM 817 C CA . SER A 1 120 ? -11.390 8.679 0.602 1.00 96.94 120 SER A CA 1
ATOM 818 C C . SER A 1 120 ? -11.631 10.004 1.342 1.00 96.94 120 SER A C 1
ATOM 820 O O . SER A 1 120 ? -11.482 11.082 0.758 1.00 96.94 120 SER A O 1
ATOM 822 N N . ALA A 1 121 ? -12.032 9.941 2.614 1.00 96.94 121 ALA A N 1
ATOM 823 C CA . ALA A 1 121 ? -12.200 11.095 3.489 1.00 96.94 121 ALA A CA 1
ATOM 824 C C . ALA A 1 121 ? -10.954 11.439 4.330 1.00 96.94 121 ALA A C 1
ATOM 826 O O . ALA A 1 121 ? -10.952 12.507 4.945 1.00 96.94 121 ALA A O 1
ATOM 827 N N . ASP A 1 122 ? -9.942 10.570 4.378 1.00 95.31 122 ASP A N 1
ATOM 828 C CA . ASP A 1 122 ? -8.688 10.790 5.100 1.00 95.31 122 ASP A CA 1
ATOM 829 C C . ASP A 1 122 ? -7.712 11.634 4.268 1.00 95.31 122 ASP A C 1
ATOM 831 O O . ASP A 1 122 ? -7.581 11.479 3.050 1.00 95.31 122 ASP A O 1
ATOM 835 N N . THR A 1 123 ? -7.036 12.570 4.926 1.00 94.94 123 THR A N 1
ATOM 836 C CA . THR A 1 123 ? -6.044 13.461 4.314 1.00 94.94 123 THR A CA 1
ATOM 837 C C . THR A 1 123 ? -4.686 13.422 5.018 1.00 94.94 123 THR A C 1
ATOM 839 O O . THR A 1 123 ? -3.739 14.065 4.553 1.00 94.94 123 THR A O 1
ATOM 842 N N . SER A 1 124 ? -4.581 12.687 6.126 1.00 90.44 124 SER A N 1
ATOM 843 C CA . SER A 1 124 ? -3.392 12.555 6.975 1.00 90.44 124 SER A CA 1
ATOM 844 C C . SER A 1 124 ? -2.421 11.493 6.469 1.00 90.44 124 SER A C 1
ATOM 846 O O . SER A 1 124 ? -1.205 11.715 6.511 1.00 90.44 124 SER A O 1
ATOM 848 N N . GLY A 1 125 ? -2.948 10.388 5.950 1.00 90.50 125 GLY A N 1
ATOM 849 C CA . GLY A 1 125 ? -2.202 9.190 5.590 1.00 90.50 125 GLY A CA 1
ATOM 850 C C . GLY A 1 125 ? -2.710 7.979 6.368 1.00 90.50 125 GLY A C 1
ATOM 851 O O . GLY A 1 125 ? -2.858 8.042 7.587 1.00 90.50 125 GLY A O 1
ATOM 852 N N . LEU A 1 126 ? -2.925 6.877 5.664 1.00 92.38 126 LEU A N 1
ATOM 853 C CA . LEU A 1 126 ? -3.431 5.609 6.178 1.00 92.38 126 LEU A CA 1
ATOM 854 C C . LEU A 1 126 ? -2.302 4.573 6.277 1.00 92.38 126 LEU A C 1
ATOM 856 O O . LEU A 1 126 ? -1.482 4.466 5.366 1.00 92.38 126 LEU A O 1
ATOM 860 N N . ASP A 1 127 ? -2.269 3.765 7.342 1.00 94.38 127 ASP A N 1
ATOM 861 C CA . ASP A 1 127 ? -1.486 2.516 7.376 1.00 94.38 127 ASP A CA 1
ATOM 862 C C . ASP A 1 127 ? -2.444 1.317 7.423 1.00 94.38 127 ASP A C 1
ATOM 864 O O . ASP A 1 127 ? -3.183 1.128 8.390 1.00 94.38 127 ASP A O 1
ATOM 868 N N . VAL A 1 128 ? -2.465 0.514 6.359 1.00 96.06 128 VAL A N 1
ATOM 869 C CA . VAL A 1 128 ? -3.397 -0.613 6.219 1.00 96.06 128 VAL A CA 1
ATOM 870 C C . VAL A 1 128 ? -2.626 -1.911 6.006 1.00 96.06 128 VAL A C 1
ATOM 872 O O . VAL A 1 128 ? -1.758 -1.987 5.135 1.00 96.06 128 VAL A O 1
ATOM 875 N N . SER A 1 129 ? -2.972 -2.943 6.779 1.00 95.62 129 SER A N 1
ATOM 876 C CA . SER A 1 129 ? -2.600 -4.339 6.508 1.00 95.62 129 SER A CA 1
ATOM 877 C C . SER A 1 129 ? -3.846 -5.082 6.050 1.00 95.62 129 SER A C 1
ATOM 879 O O . SER A 1 129 ? -4.769 -5.233 6.842 1.00 95.62 129 SER A O 1
ATOM 881 N N . ALA A 1 130 ? -3.900 -5.497 4.789 1.00 93.06 130 ALA A N 1
ATOM 882 C CA . ALA A 1 130 ? -5.083 -6.142 4.222 1.00 93.06 130 ALA A CA 1
ATOM 883 C C . ALA A 1 130 ? -5.162 -7.652 4.514 1.00 93.06 130 ALA A C 1
ATOM 885 O O . ALA A 1 130 ? -6.229 -8.231 4.407 1.00 93.06 130 ALA A O 1
ATOM 886 N N . GLU A 1 131 ? -4.063 -8.262 4.972 1.00 95.06 131 GLU A N 1
ATOM 887 C CA . GLU A 1 131 ? -3.957 -9.714 5.161 1.00 95.06 131 GLU A CA 1
ATOM 888 C C . GLU A 1 131 ? -4.361 -10.491 3.887 1.00 95.06 131 GLU A C 1
ATOM 890 O O . GLU A 1 131 ? -3.986 -10.082 2.792 1.00 95.06 131 GLU A O 1
ATOM 895 N N . SER A 1 132 ? -4.955 -11.684 4.002 1.00 94.44 132 SER A N 1
ATOM 896 C CA . SER A 1 132 ? -5.379 -12.470 2.826 1.00 94.44 132 SER A CA 1
ATOM 897 C C . SER A 1 132 ? -6.818 -12.140 2.427 1.00 94.44 132 SER A C 1
ATOM 899 O O . SER A 1 132 ? -7.585 -11.699 3.264 1.00 94.44 132 SER A O 1
ATOM 901 N N . GLY A 1 133 ? -7.245 -12.524 1.225 1.00 95.50 133 GLY A N 1
ATOM 902 C CA . GLY A 1 133 ? -8.625 -12.287 0.767 1.00 95.50 133 GLY A CA 1
ATOM 903 C C . GLY A 1 133 ? -8.639 -11.530 -0.551 1.00 95.50 133 GLY A C 1
ATOM 904 O O . GLY A 1 133 ? -7.593 -11.170 -1.060 1.00 95.50 133 GLY A O 1
ATOM 905 N N . ASP A 1 134 ? -9.796 -11.339 -1.178 1.00 97.19 134 ASP A N 1
ATOM 906 C CA . ASP A 1 134 ? -9.892 -10.479 -2.366 1.00 97.19 134 ASP A CA 1
ATOM 907 C C . ASP A 1 134 ? -10.378 -9.074 -1.951 1.00 97.19 134 ASP A C 1
ATOM 909 O O . ASP A 1 134 ? -11.567 -8.756 -2.055 1.00 97.19 134 ASP A O 1
ATOM 913 N N . ASP A 1 135 ? -9.459 -8.231 -1.476 1.00 97.69 135 ASP A N 1
ATOM 914 C CA . ASP A 1 135 ? -9.793 -6.935 -0.863 1.00 97.69 135 ASP A CA 1
ATOM 915 C C . ASP A 1 135 ? -10.018 -5.796 -1.859 1.00 97.69 135 ASP A C 1
ATOM 917 O O . ASP A 1 135 ? -9.428 -5.723 -2.942 1.00 97.69 135 ASP A O 1
ATOM 921 N N . SER A 1 136 ? -10.860 -4.839 -1.464 1.00 97.50 136 SER A N 1
ATOM 922 C CA . SER A 1 136 ? -11.095 -3.594 -2.196 1.00 97.50 136 SER A CA 1
ATOM 923 C C . SER A 1 136 ? -10.774 -2.389 -1.321 1.00 97.50 136 SER A C 1
ATOM 925 O O . SER A 1 136 ? -11.567 -2.016 -0.454 1.00 97.50 136 SER A O 1
ATOM 927 N N . ILE A 1 137 ? -9.661 -1.720 -1.609 1.00 98.19 137 ILE A N 1
ATOM 928 C CA . ILE A 1 137 ? -9.141 -0.613 -0.805 1.00 98.19 137 ILE A CA 1
ATOM 929 C C . ILE A 1 137 ? -9.095 0.671 -1.631 1.00 98.19 137 ILE A C 1
ATOM 931 O O . ILE A 1 137 ? -8.563 0.714 -2.743 1.00 98.19 137 ILE A O 1
ATOM 935 N N . ILE A 1 138 ? -9.663 1.733 -1.069 1.00 97.19 138 ILE A N 1
ATOM 936 C CA . ILE A 1 138 ? -9.558 3.103 -1.565 1.00 97.19 138 ILE A CA 1
ATOM 937 C C . ILE A 1 138 ? -8.816 3.906 -0.498 1.00 97.19 138 ILE A C 1
ATOM 939 O O . ILE A 1 138 ? -9.299 3.981 0.629 1.00 97.19 138 ILE A O 1
ATOM 943 N N . GLY A 1 139 ? -7.672 4.483 -0.853 1.00 95.62 139 GLY A N 1
ATOM 944 C CA . GLY A 1 139 ? -6.901 5.368 0.020 1.00 95.62 139 GLY A CA 1
ATOM 945 C C . GLY A 1 139 ? -7.463 6.789 0.078 1.00 95.62 139 GLY A C 1
ATOM 946 O O . GLY A 1 139 ? -8.599 7.057 -0.344 1.00 95.62 139 GLY A O 1
ATOM 947 N N . GLY A 1 140 ? -6.676 7.696 0.644 1.00 95.19 140 GLY A N 1
ATOM 948 C CA . GLY A 1 140 ? -7.050 9.076 0.919 1.00 95.19 140 GLY A CA 1
ATOM 949 C C . GLY A 1 140 ? -6.370 10.087 -0.003 1.00 95.19 140 GLY A C 1
ATOM 950 O O . GLY A 1 140 ? -6.076 9.845 -1.171 1.00 95.19 140 GLY A O 1
ATOM 951 N N . SER A 1 141 ? -6.178 11.302 0.513 1.00 94.88 141 SER A N 1
ATOM 952 C CA . SER A 1 141 ? -5.268 12.286 -0.095 1.00 94.88 141 SER A CA 1
ATOM 953 C C . SER A 1 141 ? -3.944 12.430 0.672 1.00 94.88 141 SER A C 1
ATOM 955 O O . SER A 1 141 ? -3.222 13.416 0.469 1.00 94.88 141 SER A O 1
ATOM 957 N N . GLY A 1 142 ? -3.727 11.558 1.660 1.00 93.19 142 GLY A N 1
ATOM 958 C CA . GLY A 1 142 ? -2.555 11.522 2.526 1.00 93.19 142 GLY A CA 1
ATOM 959 C C . GLY A 1 142 ? -1.373 10.824 1.859 1.00 93.19 142 GLY A C 1
ATOM 960 O O . GLY A 1 142 ? -1.369 10.611 0.662 1.00 93.19 142 GLY A O 1
ATOM 961 N N . GLY A 1 143 ? -0.306 10.546 2.608 1.00 92.00 143 GLY A N 1
ATOM 962 C CA . GLY A 1 143 ? 0.735 9.632 2.128 1.00 92.00 143 GLY A CA 1
ATOM 963 C C . GLY A 1 143 ? 0.464 8.255 2.700 1.00 92.00 143 GLY A C 1
ATOM 964 O O . GLY A 1 143 ? 0.793 8.029 3.866 1.00 92.00 143 GLY A O 1
ATOM 965 N N . ASP A 1 144 ? -0.128 7.380 1.902 1.00 94.25 144 ASP A N 1
ATOM 966 C CA . ASP A 1 144 ? -0.688 6.122 2.378 1.00 94.25 144 ASP A CA 1
ATOM 967 C C . ASP A 1 144 ? 0.350 4.981 2.324 1.00 94.25 144 ASP A C 1
ATOM 969 O O . ASP A 1 144 ? 1.298 4.976 1.529 1.00 94.25 144 ASP A O 1
ATOM 973 N N . SER A 1 145 ? 0.231 4.014 3.234 1.00 94.00 145 SER A N 1
ATOM 974 C CA . SER A 1 145 ? 1.036 2.793 3.279 1.00 94.00 145 SER A CA 1
ATOM 975 C C . SER A 1 145 ? 0.116 1.584 3.352 1.00 94.00 145 SER A C 1
ATOM 977 O O . SER A 1 145 ? -0.309 1.193 4.436 1.00 94.00 145 SER A O 1
ATOM 979 N N . ILE A 1 146 ? -0.095 0.917 2.224 1.00 94.94 146 ILE A N 1
ATOM 980 C CA . ILE A 1 146 ? -0.896 -0.303 2.147 1.00 94.94 146 ILE A CA 1
ATOM 981 C C . ILE A 1 146 ? 0.029 -1.509 2.000 1.00 94.94 146 ILE A C 1
ATOM 983 O O . ILE A 1 146 ? 0.908 -1.541 1.133 1.00 94.94 146 ILE A O 1
ATOM 987 N N . ARG A 1 147 ? -0.149 -2.509 2.864 1.00 94.00 147 ARG A N 1
ATOM 988 C CA . ARG A 1 147 ? 0.546 -3.797 2.796 1.00 94.00 147 ARG A CA 1
ATOM 989 C C . ARG A 1 147 ? -0.465 -4.912 2.647 1.00 94.00 147 ARG A C 1
ATOM 991 O O . ARG A 1 147 ? -1.382 -5.021 3.453 1.00 94.00 147 ARG A O 1
ATOM 998 N N . ASP A 1 148 ? -0.232 -5.744 1.653 1.00 87.62 148 ASP A N 1
ATOM 999 C CA . ASP A 1 148 ? -1.133 -6.817 1.283 1.00 87.62 148 ASP A CA 1
ATOM 1000 C C . ASP A 1 148 ? -0.473 -8.196 1.393 1.00 87.62 148 ASP A C 1
ATOM 1002 O O . ASP A 1 148 ? 0.766 -8.304 1.397 1.00 87.62 148 ASP A O 1
ATOM 1006 N N . ALA A 1 149 ? -1.290 -9.248 1.497 1.00 90.94 149 ALA A N 1
ATOM 1007 C CA . ALA A 1 149 ? -0.834 -10.636 1.514 1.00 90.94 149 ALA A CA 1
ATOM 1008 C C . ALA A 1 149 ? -1.257 -11.402 0.247 1.00 90.94 149 ALA A C 1
ATOM 1010 O O . ALA A 1 149 ? -0.932 -10.970 -0.852 1.00 90.94 149 ALA A O 1
ATOM 1011 N N . ASP A 1 150 ? -1.789 -12.621 0.372 1.00 93.12 150 ASP A N 1
ATOM 1012 C CA . ASP A 1 150 ? -2.189 -13.426 -0.786 1.00 93.12 150 ASP A CA 1
ATOM 1013 C C . ASP A 1 150 ? -3.660 -13.142 -1.147 1.00 93.12 150 ASP A C 1
ATOM 1015 O O . ASP A 1 150 ? -4.539 -13.322 -0.302 1.00 93.12 150 ASP A O 1
ATOM 1019 N N . GLY A 1 151 ? -3.952 -12.855 -2.418 1.00 93.56 151 GLY A N 1
ATOM 1020 C CA . GLY A 1 151 ? -5.315 -12.547 -2.857 1.00 93.56 151 GLY A CA 1
ATOM 1021 C C . GLY A 1 151 ? -5.391 -11.838 -4.207 1.00 93.56 151 GLY A C 1
ATOM 1022 O O . GLY A 1 151 ? -4.382 -11.604 -4.859 1.00 93.56 151 GLY A O 1
ATOM 1023 N N . ALA A 1 152 ? -6.588 -11.589 -4.732 1.00 94.56 152 ALA A N 1
ATOM 1024 C CA . ALA A 1 152 ? -6.771 -10.772 -5.933 1.00 94.56 152 ALA A CA 1
ATOM 1025 C C . ALA A 1 152 ? -7.297 -9.388 -5.546 1.00 94.56 152 ALA A C 1
ATOM 1027 O O . ALA A 1 152 ? -8.497 -9.116 -5.644 1.00 94.56 152 ALA A O 1
ATOM 1028 N N . HIS A 1 153 ? -6.386 -8.505 -5.145 1.00 95.44 153 HIS A N 1
ATOM 1029 C CA . HIS A 1 153 ? -6.743 -7.243 -4.506 1.00 95.44 153 HIS A CA 1
ATOM 1030 C C . HIS A 1 153 ? -6.970 -6.117 -5.523 1.00 95.44 153 HIS A C 1
ATOM 1032 O O . HIS A 1 153 ? -6.377 -6.062 -6.608 1.00 95.44 153 HIS A O 1
ATOM 1038 N N . THR A 1 154 ? -7.853 -5.179 -5.186 1.00 96.50 154 THR A N 1
ATOM 1039 C CA . THR A 1 154 ? -8.078 -3.938 -5.935 1.00 96.50 154 THR A CA 1
ATOM 1040 C C . THR A 1 154 ? -7.751 -2.749 -5.044 1.00 96.50 154 THR A C 1
ATOM 1042 O O . THR A 1 154 ? -8.510 -2.437 -4.131 1.00 96.50 154 THR A O 1
ATOM 1045 N N . ILE A 1 155 ? -6.654 -2.054 -5.345 1.00 96.12 155 ILE A N 1
ATOM 1046 C CA . ILE A 1 155 ? -6.155 -0.929 -4.546 1.00 96.12 155 ILE A CA 1
ATOM 1047 C C . ILE A 1 155 ? -6.122 0.347 -5.389 1.00 96.12 155 ILE A C 1
ATOM 1049 O O . ILE A 1 155 ? -5.550 0.370 -6.485 1.00 96.12 155 ILE A O 1
ATOM 1053 N N . SER A 1 156 ? -6.722 1.415 -4.864 1.00 95.25 156 SER A N 1
ATOM 1054 C CA . SER A 1 156 ? -6.701 2.764 -5.432 1.00 95.25 156 SER A CA 1
ATOM 1055 C C . SER A 1 156 ? -6.391 3.801 -4.355 1.00 95.25 156 SER A C 1
ATOM 1057 O O . SER A 1 156 ? -7.317 4.284 -3.709 1.00 95.25 156 SER A O 1
ATOM 1059 N N . ASP A 1 157 ? -5.124 4.178 -4.201 1.00 90.31 157 ASP A N 1
ATOM 1060 C CA . ASP A 1 157 ? -4.656 4.948 -3.033 1.00 90.31 157 ASP A CA 1
ATOM 1061 C C . ASP A 1 157 ? -4.986 6.446 -3.061 1.00 90.31 157 ASP A C 1
ATOM 1063 O O . ASP A 1 157 ? -5.024 7.095 -2.032 1.00 90.31 157 ASP A O 1
ATOM 1067 N N . GLY A 1 158 ? -5.359 6.995 -4.217 1.00 92.50 158 GLY A N 1
ATOM 1068 C CA . GLY A 1 158 ? -5.889 8.353 -4.289 1.00 92.50 158 GLY A CA 1
ATOM 1069 C C . GLY A 1 158 ? -4.830 9.388 -4.648 1.00 92.50 158 GLY A C 1
ATOM 1070 O O . GLY A 1 158 ? -4.396 9.430 -5.794 1.00 92.50 158 GLY A O 1
ATOM 1071 N N . ALA A 1 159 ? -4.543 10.341 -3.771 1.00 92.75 159 ALA A N 1
ATOM 1072 C CA . ALA A 1 159 ? -3.524 11.361 -4.025 1.00 92.75 159 ALA A CA 1
ATOM 1073 C C . ALA A 1 159 ? -2.507 11.328 -2.897 1.00 92.75 159 ALA A C 1
ATOM 1075 O O . ALA A 1 159 ? -2.916 11.203 -1.758 1.00 92.75 159 ALA A O 1
ATOM 1076 N N . GLY A 1 160 ? -1.227 11.555 -3.167 1.00 89.94 160 GLY A N 1
ATOM 1077 C CA . GLY A 1 160 ? -0.252 11.310 -2.120 1.00 89.94 160 GLY A CA 1
ATOM 1078 C C . GLY A 1 160 ? 1.146 11.040 -2.620 1.00 89.94 160 GLY A C 1
ATOM 1079 O O . GLY A 1 160 ? 1.555 11.457 -3.699 1.00 89.94 160 GLY A O 1
ATOM 1080 N N . GLN A 1 161 ? 1.941 10.424 -1.763 1.00 90.31 161 GLN A N 1
ATOM 1081 C CA . GLN A 1 161 ? 3.158 9.731 -2.169 1.00 90.31 161 GLN A CA 1
ATOM 1082 C C . GLN A 1 161 ? 3.073 8.386 -1.488 1.00 90.31 161 GLN A C 1
ATOM 1084 O O . GLN A 1 161 ? 3.536 8.235 -0.351 1.00 90.31 161 GLN A O 1
ATOM 1089 N N . ASP A 1 162 ? 2.460 7.452 -2.186 1.00 92.44 162 ASP A N 1
ATOM 1090 C CA . ASP A 1 162 ? 1.908 6.284 -1.535 1.00 92.44 162 ASP A CA 1
ATOM 1091 C C . ASP A 1 162 ? 2.865 5.104 -1.637 1.00 92.44 162 ASP A C 1
ATOM 1093 O O . ASP A 1 162 ? 3.782 5.065 -2.467 1.00 92.44 162 ASP A O 1
ATOM 1097 N N . THR A 1 163 ? 2.727 4.142 -0.736 1.00 92.50 163 THR A N 1
ATOM 1098 C CA . THR A 1 163 ? 3.498 2.902 -0.754 1.00 92.50 163 THR A CA 1
ATOM 1099 C C . THR A 1 163 ? 2.550 1.723 -0.697 1.00 92.50 163 THR A C 1
ATOM 1101 O O . THR A 1 163 ? 1.979 1.441 0.346 1.00 92.50 163 THR A O 1
ATOM 1104 N N . ILE A 1 164 ? 2.462 0.987 -1.800 1.00 93.25 164 ILE A N 1
ATOM 1105 C CA . ILE A 1 164 ? 1.598 -0.182 -1.939 1.00 93.25 164 ILE A CA 1
ATOM 1106 C C . ILE A 1 164 ? 2.483 -1.417 -2.071 1.00 93.25 164 ILE A C 1
ATOM 1108 O O . ILE A 1 164 ? 3.286 -1.516 -3.000 1.00 93.25 164 ILE A O 1
ATOM 1112 N N . ASP A 1 165 ? 2.361 -2.371 -1.157 1.00 93.00 165 ASP A N 1
ATOM 1113 C CA . ASP A 1 165 ? 2.877 -3.729 -1.331 1.00 93.00 165 ASP A CA 1
ATOM 1114 C C . ASP A 1 165 ? 1.710 -4.641 -1.688 1.00 93.00 165 ASP A C 1
ATOM 1116 O O . ASP A 1 165 ? 0.974 -5.042 -0.803 1.00 93.00 165 ASP A O 1
ATOM 1120 N N . GLY A 1 166 ? 1.529 -4.935 -2.975 1.00 88.69 166 GLY A N 1
ATOM 1121 C CA . GLY A 1 166 ? 0.390 -5.706 -3.478 1.00 88.69 166 GLY A CA 1
ATOM 1122 C C . GLY A 1 166 ? 0.465 -7.204 -3.203 1.00 88.69 166 GLY A C 1
ATOM 1123 O O . GLY A 1 166 ? -0.327 -7.937 -3.766 1.00 88.69 166 GLY A O 1
ATOM 1124 N N . GLY A 1 167 ? 1.435 -7.673 -2.412 1.00 91.00 167 GLY A N 1
ATOM 1125 C CA . GLY A 1 167 ? 1.438 -9.064 -1.981 1.00 91.00 167 GLY A CA 1
ATOM 1126 C C . GLY A 1 167 ? 1.521 -10.055 -3.146 1.00 91.00 167 GLY A C 1
ATOM 1127 O O . GLY A 1 167 ? 2.249 -9.826 -4.125 1.00 91.00 167 GLY A O 1
ATOM 1128 N N . GLY A 1 168 ? 0.916 -11.229 -2.988 1.00 89.12 168 GLY A N 1
ATOM 1129 C CA . GLY A 1 168 ? 0.837 -12.276 -4.003 1.00 89.12 168 GLY A CA 1
ATOM 1130 C C . GLY A 1 168 ? -0.582 -12.437 -4.537 1.00 89.12 168 GLY A C 1
ATOM 1131 O O . GLY A 1 168 ? -1.538 -12.223 -3.821 1.00 89.12 168 GLY A O 1
ATOM 1132 N N . GLY A 1 169 ? -0.726 -12.930 -5.766 1.00 91.62 169 GLY A N 1
ATOM 1133 C CA . GLY A 1 169 ? -2.027 -13.138 -6.400 1.00 91.62 169 GLY A CA 1
ATOM 1134 C C . GLY A 1 169 ? -2.168 -12.329 -7.681 1.00 91.62 169 GLY A C 1
ATOM 1135 O O . GLY A 1 169 ? -1.239 -12.345 -8.468 1.00 91.62 169 GLY A O 1
ATOM 1136 N N . ASN A 1 170 ? -3.332 -11.794 -8.038 1.00 91.81 170 ASN A N 1
ATOM 1137 C CA . ASN A 1 170 ? -3.472 -11.075 -9.317 1.00 91.81 170 ASN A CA 1
ATOM 1138 C C . ASN A 1 170 ? -4.121 -9.719 -9.084 1.00 91.81 170 ASN A C 1
ATOM 1140 O O . ASN A 1 170 ? -5.341 -9.587 -9.209 1.00 91.81 170 ASN A O 1
ATOM 1144 N N . ASP A 1 171 ? -3.289 -8.723 -8.826 1.00 94.69 171 ASP A N 1
ATOM 1145 C CA . ASP A 1 171 ? -3.769 -7.479 -8.232 1.00 94.69 171 ASP A CA 1
ATOM 1146 C C . ASP A 1 171 ? -4.015 -6.387 -9.268 1.00 94.69 171 ASP A C 1
ATOM 1148 O O . ASP A 1 171 ? -3.416 -6.354 -10.349 1.00 94.69 171 ASP A O 1
ATOM 1152 N N . SER A 1 172 ? -4.908 -5.460 -8.941 1.00 94.19 172 SER A N 1
ATOM 1153 C CA . SER A 1 172 ? -5.172 -4.246 -9.706 1.00 94.19 172 SER A CA 1
ATOM 1154 C C . SER A 1 172 ? -4.839 -3.037 -8.844 1.00 94.19 172 SER A C 1
ATOM 1156 O O . SER A 1 172 ? -5.627 -2.654 -7.986 1.00 94.19 172 SER A O 1
ATOM 1158 N N . LEU A 1 173 ? -3.691 -2.412 -9.101 1.00 94.25 173 LEU A N 1
ATOM 1159 C CA . LEU A 1 173 ? -3.113 -1.384 -8.238 1.00 94.25 173 LEU A CA 1
ATOM 1160 C C . LEU A 1 173 ? -3.015 -0.032 -8.955 1.00 94.25 173 LEU A C 1
ATOM 1162 O O . LEU A 1 173 ? -2.541 0.065 -10.094 1.00 94.25 173 LEU A O 1
ATOM 1166 N N . THR A 1 174 ? -3.391 1.039 -8.268 1.00 92.62 174 THR A N 1
ATOM 1167 C CA . THR A 1 174 ? -3.109 2.417 -8.675 1.00 92.62 174 THR A CA 1
ATOM 1168 C C . THR A 1 174 ? -2.820 3.271 -7.444 1.00 92.62 174 THR A C 1
ATOM 1170 O O . THR A 1 174 ? -3.518 3.151 -6.446 1.00 92.62 174 THR A O 1
ATOM 1173 N N . GLY A 1 175 ? -1.796 4.118 -7.524 1.00 89.50 175 GLY A N 1
ATOM 1174 C CA . GLY A 1 175 ? -1.429 5.068 -6.468 1.00 89.50 175 GLY A CA 1
ATOM 1175 C C . GLY A 1 175 ? -2.244 6.338 -6.646 1.00 89.50 175 GLY A C 1
ATOM 1176 O O . GLY A 1 175 ? -2.905 6.794 -5.735 1.00 89.50 175 GLY A O 1
ATOM 1177 N N . GLY A 1 176 ? -2.398 6.758 -7.902 1.00 90.50 176 GLY A N 1
ATOM 1178 C CA . GLY A 1 176 ? -3.254 7.857 -8.308 1.00 90.50 176 GLY A CA 1
ATOM 1179 C C . GLY A 1 176 ? -2.424 9.105 -8.579 1.00 90.50 176 GLY A C 1
ATOM 1180 O O . GLY A 1 176 ? -1.589 9.095 -9.481 1.00 90.50 176 GLY A O 1
ATOM 1181 N N . ASP A 1 177 ? -2.707 10.221 -7.917 1.00 89.00 177 ASP A N 1
ATOM 1182 C CA . ASP A 1 177 ? -1.935 11.454 -8.088 1.00 89.00 177 ASP A CA 1
ATOM 1183 C C . ASP A 1 177 ? -0.755 11.461 -7.111 1.00 89.00 177 ASP A C 1
ATOM 1185 O O . ASP A 1 177 ? -0.915 11.838 -5.957 1.00 89.00 177 ASP A O 1
ATOM 1189 N N . GLY A 1 178 ? 0.453 11.143 -7.565 1.00 85.88 178 GLY A N 1
ATOM 1190 C CA . GLY A 1 178 ? 1.560 11.038 -6.625 1.00 85.88 178 GLY A CA 1
ATOM 1191 C C . GLY A 1 178 ? 2.860 10.540 -7.221 1.00 85.88 178 GLY A C 1
ATOM 1192 O O . GLY A 1 178 ? 2.960 10.217 -8.408 1.00 85.88 178 GLY A O 1
ATOM 1193 N N . ASP A 1 179 ? 3.899 10.535 -6.390 1.00 85.88 179 ASP A N 1
ATOM 1194 C CA . ASP A 1 179 ? 5.130 9.796 -6.670 1.00 85.88 179 ASP A CA 1
ATOM 1195 C C . ASP A 1 179 ? 5.107 8.494 -5.860 1.00 85.88 179 ASP A C 1
ATOM 1197 O O . ASP A 1 179 ? 5.757 8.389 -4.819 1.00 85.88 179 ASP A O 1
ATOM 1201 N N . ASP A 1 180 ? 4.374 7.507 -6.370 1.00 88.50 180 ASP A N 1
ATOM 1202 C CA . ASP A 1 180 ? 4.001 6.316 -5.600 1.00 88.50 180 ASP A CA 1
ATOM 1203 C C . ASP A 1 180 ? 5.007 5.175 -5.753 1.00 88.50 180 ASP A C 1
ATOM 1205 O O . ASP A 1 180 ? 5.782 5.102 -6.715 1.00 88.50 180 ASP A O 1
ATOM 1209 N N . VAL A 1 181 ? 5.039 4.264 -4.787 1.00 88.06 181 VAL A N 1
ATOM 1210 C CA . VAL A 1 181 ? 5.962 3.131 -4.739 1.00 88.06 181 VAL A CA 1
ATOM 1211 C C . VAL A 1 181 ? 5.176 1.835 -4.665 1.00 88.06 181 VAL A C 1
ATOM 1213 O O . VAL A 1 181 ? 4.512 1.572 -3.675 1.00 88.06 181 VAL A O 1
ATOM 1216 N N . PHE A 1 182 ? 5.352 0.969 -5.662 1.00 89.06 182 PHE A N 1
ATOM 1217 C CA . PHE A 1 182 ? 4.731 -0.355 -5.667 1.00 89.06 182 PHE A CA 1
ATOM 1218 C C . PHE A 1 182 ? 5.768 -1.442 -5.412 1.00 89.06 182 PHE A C 1
ATOM 1220 O O . PHE A 1 182 ? 6.790 -1.533 -6.107 1.00 89.06 182 PHE A O 1
ATOM 1227 N N . THR A 1 183 ? 5.489 -2.311 -4.456 1.00 88.31 183 THR A N 1
ATOM 1228 C CA . THR A 1 183 ? 6.107 -3.626 -4.320 1.00 88.31 183 THR A CA 1
ATOM 1229 C C . THR A 1 183 ? 5.071 -4.657 -4.747 1.00 88.31 183 THR A C 1
ATOM 1231 O O . THR A 1 183 ? 3.899 -4.524 -4.440 1.00 88.31 183 THR A O 1
ATOM 1234 N N . VAL A 1 184 ? 5.486 -5.624 -5.558 1.00 83.75 184 VAL A N 1
ATOM 1235 C CA . VAL A 1 184 ? 4.616 -6.702 -6.043 1.00 83.75 184 VAL A CA 1
ATOM 1236 C C . VAL A 1 184 ? 5.392 -8.007 -5.988 1.00 83.75 184 VAL A C 1
ATOM 1238 O O . VAL A 1 184 ? 6.628 -8.000 -6.146 1.00 83.75 184 VAL A O 1
ATOM 1241 N N . SER A 1 185 ? 4.700 -9.119 -5.749 1.00 85.00 185 SER A N 1
ATOM 1242 C CA . SER A 1 185 ? 5.328 -10.428 -5.589 1.00 85.00 185 SER A CA 1
ATOM 1243 C C . SER A 1 185 ? 4.922 -11.422 -6.691 1.00 85.00 185 SER A C 1
ATOM 1245 O O . SER A 1 185 ? 5.114 -11.142 -7.876 1.00 85.00 185 SER A O 1
ATOM 1247 N N . SER A 1 186 ? 4.546 -12.655 -6.349 1.00 80.62 186 SER A N 1
ATOM 1248 C CA . SER A 1 186 ? 4.115 -13.661 -7.317 1.00 80.62 186 SER A CA 1
ATOM 1249 C C . SER A 1 186 ? 2.705 -13.380 -7.792 1.00 80.62 186 SER A C 1
ATOM 1251 O O . SER A 1 186 ? 1.792 -13.412 -6.983 1.00 80.62 186 SER A O 1
ATOM 1253 N N . GLY A 1 187 ? 2.526 -13.237 -9.099 1.00 82.56 187 GLY A N 1
ATOM 1254 C CA . GLY A 1 187 ? 1.223 -12.852 -9.598 1.00 82.56 187 GLY A CA 1
ATOM 1255 C C . GLY A 1 187 ? 1.212 -12.374 -11.031 1.00 82.56 187 GLY A C 1
ATOM 1256 O O . GLY A 1 187 ? 2.264 -12.282 -11.674 1.00 82.56 187 GLY A O 1
ATOM 1257 N N . ALA A 1 188 ? 0.016 -12.122 -11.552 1.00 85.94 188 ALA A N 1
ATOM 1258 C CA . ALA A 1 188 ? -0.197 -11.418 -12.809 1.00 85.94 188 ALA A CA 1
ATOM 1259 C C . ALA A 1 188 ? -0.870 -10.066 -12.543 1.00 85.94 188 ALA A C 1
ATOM 1261 O O . ALA A 1 188 ? -2.043 -9.869 -12.860 1.00 85.94 188 ALA A O 1
ATOM 1262 N N . ASP A 1 189 ? -0.081 -9.142 -12.009 1.00 89.12 189 ASP A N 1
ATOM 1263 C CA . ASP A 1 189 ? -0.572 -7.868 -11.488 1.00 89.12 189 ASP A CA 1
ATOM 1264 C C . ASP A 1 189 ? -0.707 -6.820 -12.600 1.00 89.12 189 ASP A C 1
ATOM 1266 O O . ASP A 1 189 ? 0.036 -6.795 -13.593 1.00 89.12 189 ASP A O 1
ATOM 1270 N N . THR A 1 190 ? -1.660 -5.914 -12.419 1.00 89.75 190 THR A N 1
ATOM 1271 C CA . THR A 1 190 ? -1.898 -4.749 -13.265 1.00 89.75 190 THR A CA 1
ATOM 1272 C C . THR A 1 190 ? -1.697 -3.488 -12.443 1.00 89.75 190 THR A C 1
ATOM 1274 O O . THR A 1 190 ? -2.464 -3.212 -11.533 1.00 89.75 190 THR A O 1
ATOM 1277 N N . ILE A 1 191 ? -0.699 -2.683 -12.809 1.00 89.38 191 ILE A N 1
ATOM 1278 C CA . ILE A 1 191 ? -0.463 -1.370 -12.197 1.00 89.38 191 ILE A CA 1
ATOM 1279 C C . ILE A 1 191 ? -0.839 -0.283 -13.206 1.00 89.38 191 ILE A C 1
ATOM 1281 O O . ILE A 1 191 ? -0.248 -0.213 -14.291 1.00 89.38 191 ILE A O 1
ATOM 1285 N N . SER A 1 192 ? -1.814 0.563 -12.866 1.00 86.00 192 SER A N 1
ATOM 1286 C CA . SER A 1 192 ? -2.370 1.601 -13.753 1.00 86.00 192 SER A CA 1
ATOM 1287 C C . SER A 1 192 ? -1.985 3.039 -13.381 1.00 86.00 192 SER A C 1
ATOM 1289 O O . SER A 1 192 ? -2.705 3.978 -13.711 1.00 86.00 192 SER A O 1
ATOM 1291 N N . ASP A 1 193 ? -0.822 3.211 -12.755 1.00 81.19 193 ASP A N 1
ATOM 1292 C CA . ASP A 1 193 ? -0.400 4.468 -12.124 1.00 81.19 193 ASP A CA 1
ATOM 1293 C C . ASP A 1 193 ? 0.536 5.362 -12.969 1.00 81.19 193 ASP A C 1
ATOM 1295 O O . ASP A 1 193 ? 0.612 6.577 -12.803 1.00 81.19 193 ASP A O 1
ATOM 1299 N N . PHE A 1 194 ? 1.236 4.785 -13.953 1.00 72.06 194 PHE A N 1
ATOM 1300 C CA . PHE A 1 194 ? 2.321 5.461 -14.687 1.00 72.06 194 PHE A CA 1
ATOM 1301 C C . PHE A 1 194 ? 1.847 6.452 -15.771 1.00 72.06 194 PHE A C 1
ATOM 1303 O O . PHE A 1 194 ? 2.332 6.447 -16.912 1.00 72.06 194 PHE A O 1
ATOM 1310 N N . ASN A 1 195 ? 0.888 7.307 -15.426 1.00 65.38 195 ASN A N 1
ATOM 1311 C CA . ASN A 1 195 ? 0.367 8.375 -16.265 1.00 65.38 195 ASN A CA 1
ATOM 1312 C C . ASN A 1 195 ? 1.360 9.555 -16.356 1.00 65.38 195 ASN A C 1
ATOM 1314 O O . ASN A 1 195 ? 2.293 9.704 -15.568 1.00 65.38 195 ASN A O 1
ATOM 1318 N N . PHE A 1 196 ? 1.215 10.394 -17.389 1.00 52.94 196 PHE A N 1
ATOM 1319 C CA . PHE A 1 196 ? 2.149 11.495 -17.658 1.00 52.94 196 PHE A CA 1
ATOM 1320 C C . PHE A 1 196 ? 2.098 12.556 -16.545 1.00 52.94 196 PHE A C 1
ATOM 1322 O O . PHE A 1 196 ? 1.160 13.345 -16.502 1.00 52.94 196 PHE A O 1
ATOM 1329 N N . GLY A 1 197 ? 3.131 12.613 -15.703 1.00 55.25 197 GLY A N 1
ATOM 1330 C CA . GLY A 1 197 ? 3.225 13.564 -14.587 1.00 55.25 197 GLY A CA 1
ATOM 1331 C C . GLY A 1 197 ? 3.812 12.931 -13.330 1.00 55.25 197 GLY A C 1
ATOM 1332 O O . GLY A 1 197 ? 4.587 13.592 -12.643 1.00 55.25 197 GLY A O 1
ATOM 1333 N N . ASN A 1 198 ? 3.550 11.639 -13.137 1.00 62.16 198 ASN A N 1
ATOM 1334 C CA . ASN A 1 198 ? 3.970 10.882 -11.963 1.00 62.16 198 ASN A CA 1
ATOM 1335 C C . ASN A 1 198 ? 5.369 10.293 -12.179 1.00 62.16 198 ASN A C 1
ATOM 1337 O O . ASN A 1 198 ? 5.745 9.889 -13.290 1.00 62.16 198 ASN A O 1
ATOM 1341 N N . THR A 1 199 ? 6.185 10.285 -11.128 1.00 63.91 199 THR A N 1
ATOM 1342 C CA . THR A 1 199 ? 7.565 9.784 -11.145 1.00 63.91 199 THR A CA 1
ATOM 1343 C C . THR A 1 199 ? 7.769 8.542 -10.289 1.00 63.91 199 THR A C 1
ATOM 1345 O O . THR A 1 199 ? 8.921 8.149 -10.070 1.00 63.91 199 THR A O 1
ATOM 1348 N N . GLY A 1 200 ? 6.653 7.911 -9.910 1.00 61.88 200 GLY A N 1
ATOM 1349 C CA . GLY A 1 200 ? 6.562 6.708 -9.097 1.00 61.88 200 GLY A CA 1
ATOM 1350 C C . GLY A 1 200 ? 7.504 5.573 -9.510 1.00 61.88 200 GLY A C 1
ATOM 1351 O O . GLY A 1 200 ? 8.010 5.489 -10.638 1.00 61.88 200 GLY A O 1
ATOM 1352 N N . ALA A 1 201 ? 7.786 4.699 -8.552 1.00 65.56 201 ALA A N 1
ATOM 1353 C CA . ALA A 1 201 ? 8.784 3.648 -8.633 1.00 65.56 201 ALA A CA 1
ATOM 1354 C C . ALA A 1 201 ? 8.173 2.253 -8.445 1.00 65.56 201 ALA A C 1
ATOM 1356 O O . ALA A 1 201 ? 7.277 2.033 -7.641 1.00 65.56 201 ALA A O 1
ATOM 1357 N N . LEU A 1 202 ? 8.744 1.272 -9.146 1.00 68.00 202 LEU A N 1
ATOM 1358 C CA . LEU A 1 202 ? 8.569 -0.147 -8.840 1.00 68.00 202 LEU A CA 1
ATOM 1359 C C . LEU A 1 202 ? 9.753 -0.599 -7.962 1.00 68.00 202 LEU A C 1
ATOM 1361 O O . LEU A 1 202 ? 10.902 -0.511 -8.409 1.00 68.00 202 LEU A O 1
ATOM 1365 N N . CYS A 1 203 ? 9.461 -1.128 -6.770 1.00 61.75 203 CYS A N 1
ATOM 1366 C CA . CYS A 1 203 ? 10.356 -1.683 -5.740 1.00 61.75 203 CYS A 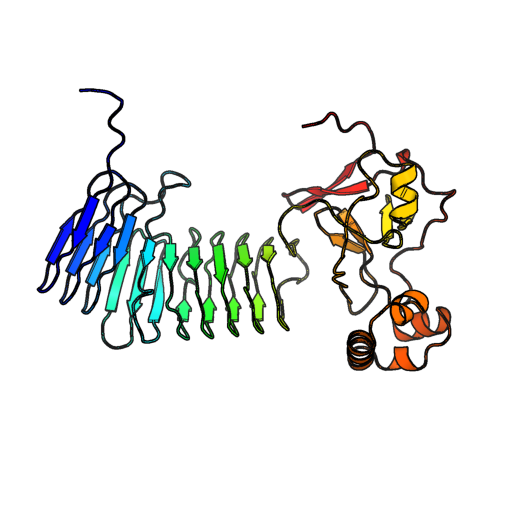CA 1
ATOM 1367 C C . CYS A 1 203 ? 11.144 -0.704 -4.835 1.00 61.75 203 CYS A C 1
ATOM 1369 O O . CYS A 1 203 ? 11.495 0.419 -5.196 1.00 61.75 203 CYS A O 1
ATOM 1371 N N . ALA A 1 204 ? 11.505 -1.218 -3.647 1.00 49.25 204 ALA A N 1
ATOM 1372 C CA . ALA A 1 204 ? 12.310 -0.554 -2.619 1.00 49.25 204 ALA A CA 1
ATOM 1373 C C . ALA A 1 204 ? 13.800 -0.373 -2.986 1.00 49.25 204 ALA A C 1
ATOM 1375 O O . ALA A 1 204 ? 14.447 -1.290 -3.494 1.00 49.25 204 ALA A O 1
ATOM 1376 N N . ARG A 1 205 ? 14.356 0.790 -2.594 1.00 54.56 205 ARG A N 1
ATOM 1377 C CA . ARG A 1 205 ? 15.736 1.272 -2.836 1.00 54.56 205 ARG A CA 1
ATOM 1378 C C . ARG A 1 205 ? 16.819 0.224 -2.543 1.00 54.56 205 ARG A C 1
ATOM 1380 O O . ARG A 1 205 ? 17.314 0.116 -1.418 1.00 54.56 205 ARG A O 1
ATOM 1387 N N . ARG A 1 206 ? 17.287 -0.469 -3.575 1.00 65.81 206 ARG A N 1
ATOM 1388 C CA . ARG A 1 206 ? 18.443 -1.380 -3.520 1.00 65.81 206 ARG A CA 1
ATOM 1389 C C . ARG A 1 206 ? 19.448 -1.064 -4.623 1.00 65.81 206 ARG A C 1
ATOM 1391 O O . ARG A 1 206 ? 19.200 -0.273 -5.524 1.00 65.81 206 ARG A O 1
ATOM 1398 N N . ASP A 1 207 ? 20.622 -1.693 -4.563 1.00 75.31 207 ASP A N 1
ATOM 1399 C CA . ASP A 1 207 ? 21.561 -1.649 -5.688 1.00 75.31 207 ASP A CA 1
ATOM 1400 C C . ASP A 1 207 ? 20.879 -2.249 -6.936 1.00 75.31 207 ASP A C 1
ATOM 1402 O O . ASP A 1 207 ? 20.451 -3.408 -6.905 1.00 75.31 207 ASP A O 1
ATOM 1406 N N . LEU A 1 208 ? 20.849 -1.510 -8.055 1.00 80.75 208 LEU A N 1
ATOM 1407 C CA . LEU A 1 208 ? 20.375 -2.037 -9.339 1.00 80.75 208 LEU A CA 1
ATOM 1408 C C . LEU A 1 208 ? 21.235 -3.233 -9.776 1.00 80.75 208 LEU A C 1
ATOM 1410 O O . LEU A 1 208 ? 22.365 -3.079 -10.255 1.00 80.75 208 LEU A O 1
ATOM 1414 N N . LEU A 1 209 ? 20.685 -4.442 -9.647 1.00 84.19 209 LEU A N 1
ATOM 1415 C CA . LEU A 1 209 ? 21.335 -5.669 -10.088 1.00 84.19 209 LEU A CA 1
ATOM 1416 C C . LEU A 1 209 ? 20.862 -6.044 -11.490 1.00 84.19 209 LEU A C 1
ATOM 1418 O O . LEU A 1 209 ? 19.730 -6.463 -11.696 1.00 84.19 209 LEU A O 1
ATOM 1422 N N . VAL A 1 210 ? 21.765 -5.947 -12.462 1.00 85.31 210 VAL A N 1
ATOM 1423 C CA . VAL A 1 210 ? 21.445 -6.192 -13.872 1.00 85.31 210 VAL A CA 1
ATOM 1424 C C . VAL A 1 210 ? 22.399 -7.182 -14.525 1.00 85.31 210 VAL A C 1
ATOM 1426 O O . VAL A 1 210 ? 23.523 -7.416 -14.069 1.00 85.31 210 VAL A O 1
ATOM 1429 N N . SER A 1 211 ? 21.966 -7.771 -15.643 1.00 85.50 211 SER A N 1
ATOM 1430 C CA . SER A 1 211 ? 22.849 -8.595 -16.469 1.00 85.50 211 SER A CA 1
ATOM 1431 C C . SER A 1 211 ? 23.973 -7.741 -17.067 1.00 85.50 211 SER A C 1
ATOM 1433 O O . SER A 1 211 ? 23.824 -6.542 -17.303 1.00 85.50 211 SER A O 1
ATOM 1435 N N . ARG A 1 212 ? 25.102 -8.369 -17.422 1.00 85.88 212 ARG A N 1
ATOM 1436 C CA . ARG A 1 212 ? 26.213 -7.666 -18.098 1.00 85.88 212 ARG A CA 1
ATOM 1437 C C . ARG A 1 212 ? 25.791 -7.010 -19.415 1.00 85.88 212 ARG A C 1
ATOM 1439 O O . ARG A 1 212 ? 26.472 -6.096 -19.882 1.00 85.88 212 ARG A O 1
ATOM 1446 N N . GLN A 1 213 ? 24.720 -7.511 -20.027 1.00 86.62 213 GLN A N 1
ATOM 1447 C CA . GLN A 1 213 ? 24.195 -7.007 -21.286 1.00 86.62 213 GLN A CA 1
ATOM 1448 C C . GLN A 1 213 ? 23.166 -5.895 -21.092 1.00 86.62 213 GLN A C 1
ATOM 1450 O O . GLN A 1 213 ? 22.803 -5.281 -22.079 1.00 86.62 213 GLN A O 1
ATOM 1455 N N . HIS A 1 214 ? 22.728 -5.582 -19.879 1.00 88.31 214 HIS A N 1
ATOM 1456 C CA . HIS A 1 214 ? 21.741 -4.530 -19.672 1.00 88.31 214 HIS A CA 1
ATOM 1457 C C . HIS A 1 214 ? 22.311 -3.142 -20.006 1.00 88.31 214 HIS A C 1
ATOM 1459 O O . HIS A 1 214 ? 23.486 -2.861 -19.753 1.00 88.31 214 HIS A O 1
ATOM 1465 N N . GLY A 1 215 ? 21.509 -2.295 -20.635 1.00 90.00 215 GLY A N 1
ATOM 1466 C CA . GLY A 1 215 ? 21.849 -0.948 -21.064 1.00 90.00 215 GLY A CA 1
ATOM 1467 C C . GLY A 1 215 ? 21.604 0.068 -19.963 1.00 90.00 215 GLY A C 1
ATOM 1468 O O . GLY A 1 215 ? 20.486 0.230 -19.508 1.00 90.00 215 GLY A O 1
ATOM 1469 N N . ILE A 1 216 ? 22.642 0.798 -19.578 1.00 89.44 216 ILE A N 1
ATOM 1470 C CA . ILE A 1 216 ? 22.558 1.917 -18.639 1.00 89.44 216 ILE A CA 1
ATOM 1471 C C . ILE A 1 216 ? 22.788 3.211 -19.412 1.00 89.44 216 ILE A C 1
ATOM 1473 O O . ILE A 1 216 ? 23.695 3.287 -20.250 1.00 89.44 216 ILE A O 1
ATOM 1477 N N . LEU A 1 217 ? 21.960 4.223 -19.172 1.00 87.94 217 LEU A N 1
ATOM 1478 C CA . LEU A 1 217 ? 22.070 5.502 -19.854 1.00 87.94 217 LEU A CA 1
ATOM 1479 C C . LEU A 1 217 ? 23.324 6.249 -19.387 1.00 87.94 217 LEU A C 1
ATOM 1481 O O . LEU A 1 217 ? 23.557 6.441 -18.194 1.00 87.94 217 LEU A O 1
ATOM 1485 N N . LEU A 1 218 ? 24.132 6.696 -20.349 1.00 83.25 218 LEU A N 1
ATOM 1486 C CA . LEU A 1 218 ? 25.374 7.412 -20.084 1.00 83.25 218 LEU A CA 1
ATOM 1487 C C . LEU A 1 218 ? 25.333 8.813 -20.716 1.00 83.25 218 LEU A C 1
ATOM 1489 O O . LEU A 1 218 ? 25.623 8.994 -21.906 1.00 83.25 218 LEU A O 1
ATOM 1493 N N . GLY A 1 219 ? 24.969 9.817 -19.911 1.00 71.19 219 GLY A N 1
ATOM 1494 C CA . GLY A 1 219 ? 24.659 11.170 -20.390 1.00 71.19 219 GLY A CA 1
ATOM 1495 C C . GLY A 1 219 ? 23.592 11.170 -21.499 1.00 71.19 219 GLY A C 1
ATOM 1496 O O . GLY A 1 219 ? 22.764 10.275 -21.575 1.00 71.19 219 GLY A O 1
ATOM 1497 N N . GLU A 1 220 ? 23.661 12.124 -22.429 1.00 68.69 220 GLU A N 1
ATOM 1498 C CA . GLU A 1 220 ? 22.775 12.180 -23.613 1.00 68.69 220 GLU A CA 1
ATOM 1499 C C . GLU A 1 220 ? 23.276 11.311 -24.792 1.00 68.69 220 GLU A C 1
ATOM 1501 O O . GLU A 1 220 ? 22.821 11.429 -25.930 1.00 68.69 220 GLU A O 1
ATOM 1506 N N . ARG A 1 221 ? 24.299 10.467 -24.582 1.00 72.06 221 ARG A N 1
ATOM 1507 C CA . ARG A 1 221 ? 25.044 9.836 -25.692 1.00 72.06 221 ARG A CA 1
ATOM 1508 C C . ARG A 1 221 ? 24.444 8.519 -26.175 1.00 72.06 221 ARG A C 1
ATOM 1510 O O . ARG A 1 221 ? 24.662 8.167 -27.346 1.00 72.06 221 ARG A O 1
ATOM 1517 N N . GLY A 1 222 ? 23.769 7.799 -25.281 1.00 85.38 222 GLY A N 1
ATOM 1518 C CA . GLY A 1 222 ? 23.160 6.491 -25.512 1.00 85.38 222 GLY A CA 1
ATOM 1519 C C . GLY A 1 222 ? 23.428 5.483 -24.393 1.00 85.38 222 GLY A C 1
ATOM 1520 O O . GLY A 1 222 ? 24.024 5.816 -23.370 1.00 85.38 222 GLY A O 1
ATOM 1521 N N . PHE A 1 223 ? 23.003 4.238 -24.604 1.00 89.69 223 PHE A N 1
ATOM 1522 C CA . PHE A 1 223 ? 23.138 3.167 -23.619 1.00 89.69 223 PHE A CA 1
ATOM 1523 C C . PHE A 1 223 ? 24.537 2.549 -23.636 1.00 89.69 223 PHE A C 1
ATOM 1525 O O . PHE A 1 223 ? 25.040 2.132 -24.682 1.00 89.69 223 PHE A O 1
ATOM 1532 N N . ALA A 1 224 ? 25.162 2.424 -22.472 1.00 90.31 224 ALA A N 1
ATOM 1533 C CA . ALA A 1 224 ? 26.354 1.619 -22.263 1.00 90.31 224 ALA A CA 1
ATOM 1534 C C . ALA A 1 224 ? 25.963 0.295 -21.601 1.00 90.31 224 ALA A C 1
ATOM 1536 O O . ALA A 1 224 ? 25.205 0.267 -20.640 1.00 90.31 224 ALA A O 1
ATOM 1537 N N . ARG A 1 225 ? 26.495 -0.822 -22.105 1.00 90.50 225 ARG A N 1
ATOM 1538 C CA . ARG A 1 225 ? 26.281 -2.131 -21.474 1.00 90.50 225 ARG A CA 1
ATOM 1539 C C . ARG A 1 225 ? 26.885 -2.118 -20.064 1.00 90.50 225 ARG A C 1
ATOM 1541 O O . ARG A 1 225 ? 28.038 -1.707 -19.915 1.00 90.50 225 ARG A O 1
ATOM 1548 N N . ALA A 1 226 ? 26.165 -2.617 -19.063 1.00 88.31 226 ALA A N 1
ATOM 1549 C CA . ALA A 1 226 ? 26.600 -2.657 -17.665 1.00 88.31 226 ALA A CA 1
ATOM 1550 C C . ALA A 1 226 ? 27.969 -3.339 -17.505 1.00 88.31 226 ALA A C 1
ATOM 1552 O O . ALA A 1 226 ? 28.832 -2.869 -16.767 1.00 88.31 226 ALA A O 1
ATOM 1553 N N . GLY A 1 227 ? 28.226 -4.389 -18.293 1.00 86.00 227 GLY A N 1
ATOM 1554 C CA . GLY A 1 227 ? 29.520 -5.067 -18.319 1.00 86.00 227 GLY A CA 1
ATOM 1555 C C . GLY A 1 227 ? 30.685 -4.210 -18.827 1.00 86.00 227 GLY A C 1
ATOM 1556 O O . GLY A 1 227 ? 31.817 -4.508 -18.476 1.00 86.00 227 GLY A O 1
ATOM 1557 N N . HIS A 1 228 ? 30.441 -3.174 -19.637 1.00 87.12 228 HIS A N 1
ATOM 1558 C CA . HIS A 1 228 ? 31.477 -2.204 -20.009 1.00 87.12 228 HIS A CA 1
ATOM 1559 C C . HIS A 1 228 ? 31.699 -1.173 -18.903 1.00 87.12 228 HIS A C 1
ATOM 1561 O O . HIS A 1 228 ? 32.828 -0.744 -18.704 1.00 87.12 228 HIS A O 1
ATOM 1567 N N . LEU A 1 229 ? 30.635 -0.786 -18.194 1.00 83.94 229 LEU A N 1
ATOM 1568 C CA . LEU A 1 229 ? 30.701 0.212 -17.129 1.00 83.94 229 LEU A CA 1
ATOM 1569 C C . LEU A 1 229 ? 31.432 -0.303 -15.892 1.00 83.94 229 LEU A C 1
ATOM 1571 O O . LEU A 1 229 ? 32.209 0.444 -15.311 1.00 83.94 229 LEU A O 1
ATOM 1575 N N . ALA A 1 230 ? 31.250 -1.576 -15.533 1.00 82.88 230 ALA A N 1
ATOM 1576 C CA . ALA A 1 230 ? 31.940 -2.185 -14.394 1.00 82.88 230 ALA A CA 1
ATOM 1577 C C . ALA A 1 230 ? 33.478 -2.133 -14.503 1.00 82.88 230 ALA A C 1
ATOM 1579 O O . ALA A 1 230 ? 34.164 -2.182 -13.487 1.00 82.88 230 ALA A O 1
ATOM 1580 N N . ASP A 1 231 ? 34.019 -2.009 -15.720 1.00 75.50 231 ASP A N 1
ATOM 1581 C CA . ASP A 1 231 ? 35.463 -1.921 -15.954 1.00 75.50 231 ASP A CA 1
ATOM 1582 C C . ASP A 1 231 ? 36.004 -0.484 -15.816 1.00 75.50 231 ASP A C 1
ATOM 1584 O O . ASP A 1 231 ? 37.212 -0.300 -15.673 1.00 75.50 231 ASP A O 1
ATOM 1588 N N . CYS A 1 232 ? 35.153 0.545 -15.916 1.00 74.88 232 CYS A N 1
ATOM 1589 C CA . CYS A 1 232 ? 35.610 1.930 -16.083 1.00 74.88 232 CYS A CA 1
ATOM 1590 C C . CYS A 1 232 ? 34.862 2.983 -15.255 1.00 74.88 232 CYS A C 1
ATOM 1592 O O . CYS A 1 232 ? 35.309 4.125 -15.210 1.00 74.88 232 CYS A O 1
ATOM 1594 N N . VAL A 1 233 ? 33.745 2.658 -14.603 1.00 73.12 233 VAL A N 1
ATOM 1595 C CA . VAL A 1 233 ? 32.948 3.616 -13.824 1.00 73.12 233 VAL A CA 1
ATOM 1596 C C . VAL A 1 233 ? 32.978 3.246 -12.337 1.00 73.12 233 VAL A C 1
ATOM 1598 O O . VAL A 1 233 ? 32.448 2.201 -11.957 1.00 73.12 233 VAL A O 1
ATOM 1601 N N . PRO A 1 234 ? 33.565 4.098 -11.474 1.00 69.38 234 PRO A N 1
ATOM 1602 C CA . PRO A 1 234 ? 33.517 3.922 -10.024 1.00 69.38 234 PRO A CA 1
ATOM 1603 C C . PRO A 1 234 ? 32.082 3.792 -9.497 1.00 69.38 234 PRO A C 1
ATOM 1605 O O . PRO A 1 234 ? 31.204 4.545 -9.908 1.00 69.38 234 PRO A O 1
ATOM 1608 N N . GLY A 1 235 ? 31.861 2.860 -8.567 1.00 72.69 235 GLY A N 1
ATOM 1609 C CA . GLY A 1 235 ? 30.540 2.570 -7.990 1.00 72.69 235 GLY A CA 1
ATOM 1610 C C . GLY A 1 235 ? 29.774 1.448 -8.700 1.00 72.69 235 GLY A C 1
ATOM 1611 O O . GLY A 1 235 ? 28.843 0.901 -8.123 1.00 72.69 235 GLY A O 1
ATOM 1612 N N . ILE A 1 236 ? 30.202 1.031 -9.897 1.00 82.00 236 ILE A N 1
ATOM 1613 C CA . ILE A 1 236 ? 29.635 -0.125 -10.602 1.00 82.00 236 ILE A CA 1
ATOM 1614 C C . ILE A 1 236 ? 30.577 -1.315 -10.432 1.00 82.00 236 ILE A C 1
ATOM 1616 O O . ILE A 1 236 ? 31.768 -1.228 -10.723 1.00 82.00 236 ILE A O 1
ATOM 1620 N N . ARG A 1 237 ? 30.044 -2.445 -9.963 1.00 84.38 237 ARG A N 1
ATOM 1621 C CA . ARG A 1 237 ? 30.814 -3.667 -9.694 1.00 84.38 237 ARG A CA 1
ATOM 1622 C C . ARG A 1 237 ? 30.127 -4.898 -10.268 1.00 84.38 237 ARG A C 1
ATOM 1624 O O . ARG A 1 237 ? 28.905 -4.961 -10.349 1.00 84.38 237 ARG A O 1
ATOM 1631 N N . ILE A 1 238 ? 30.919 -5.907 -10.630 1.00 85.75 238 ILE A N 1
ATOM 1632 C CA . ILE A 1 238 ? 30.388 -7.227 -10.984 1.00 85.75 238 ILE A CA 1
ATOM 1633 C C . ILE A 1 238 ? 30.009 -7.945 -9.687 1.00 85.75 238 ILE A C 1
ATOM 1635 O O . ILE A 1 238 ? 30.880 -8.234 -8.865 1.00 85.75 238 ILE A O 1
ATOM 1639 N N . ALA A 1 239 ? 28.723 -8.250 -9.509 1.00 82.75 239 ALA A N 1
ATOM 1640 C CA . ALA A 1 239 ? 28.258 -9.053 -8.384 1.00 82.75 239 ALA A CA 1
ATOM 1641 C C . ALA A 1 239 ? 28.822 -10.483 -8.475 1.00 82.75 239 ALA A C 1
ATOM 1643 O O . ALA A 1 239 ? 28.637 -11.172 -9.479 1.00 82.75 239 ALA A O 1
ATOM 1644 N N . GLN A 1 240 ? 29.516 -10.931 -7.426 1.00 82.75 240 GLN A N 1
ATOM 1645 C CA . GLN A 1 240 ? 30.071 -12.283 -7.315 1.00 82.75 240 GLN A CA 1
ATOM 1646 C C . GLN A 1 240 ? 29.224 -13.138 -6.360 1.00 82.75 240 GLN A C 1
ATOM 1648 O O . GLN A 1 240 ? 28.556 -12.612 -5.474 1.00 82.75 240 GLN A O 1
ATOM 1653 N N . GLY A 1 241 ? 29.241 -14.464 -6.536 1.00 75.62 241 GLY A N 1
ATOM 1654 C CA . GLY A 1 241 ? 28.606 -15.406 -5.601 1.00 75.62 241 GLY A CA 1
ATOM 1655 C C . GLY A 1 241 ? 27.089 -15.597 -5.749 1.00 75.62 241 GLY A C 1
ATOM 1656 O O . GLY A 1 241 ? 26.487 -16.286 -4.930 1.00 75.62 241 GLY A O 1
ATOM 1657 N N . LYS A 1 242 ? 26.454 -15.041 -6.789 1.00 72.31 242 LYS A N 1
ATOM 1658 C CA . LYS A 1 242 ? 25.034 -15.296 -7.083 1.00 72.31 242 LYS A CA 1
ATOM 1659 C C . LYS A 1 242 ? 24.871 -16.686 -7.711 1.00 72.31 242 LYS A C 1
ATOM 1661 O O . LYS A 1 242 ? 25.350 -16.925 -8.816 1.00 72.31 242 LYS A O 1
ATOM 1666 N N . ARG A 1 243 ? 24.229 -17.607 -6.981 1.00 69.69 243 ARG A N 1
ATOM 1667 C CA . ARG A 1 243 ? 23.962 -18.994 -7.420 1.00 69.69 243 ARG A CA 1
ATOM 1668 C C . ARG A 1 243 ? 22.783 -19.101 -8.391 1.00 69.69 243 ARG A C 1
ATOM 1670 O O . ARG A 1 243 ? 22.782 -19.991 -9.232 1.00 69.69 243 ARG A O 1
ATOM 1677 N N . ALA A 1 244 ? 21.826 -18.185 -8.277 1.00 73.94 244 ALA A N 1
ATOM 1678 C CA . ALA A 1 244 ? 20.687 -18.014 -9.168 1.00 73.94 244 ALA A CA 1
ATOM 1679 C C . ALA A 1 244 ? 20.341 -16.517 -9.244 1.00 73.94 244 ALA A C 1
ATOM 1681 O O . ALA A 1 244 ? 20.615 -15.773 -8.297 1.00 73.94 244 ALA A O 1
ATOM 1682 N N . VAL A 1 245 ? 19.799 -16.077 -10.379 1.00 69.19 245 VAL A N 1
ATOM 1683 C CA . VAL A 1 245 ? 19.352 -14.698 -10.617 1.00 69.19 245 VAL A CA 1
ATOM 1684 C C . VAL A 1 245 ? 18.020 -14.769 -11.354 1.00 69.19 245 VAL A C 1
ATOM 1686 O O . VAL A 1 245 ? 17.956 -15.400 -12.408 1.00 69.19 245 VAL A O 1
ATOM 1689 N N . SER A 1 246 ? 16.997 -14.115 -10.811 1.00 71.62 246 SER A N 1
ATOM 1690 C CA . SER A 1 246 ? 15.725 -13.878 -11.497 1.00 71.62 246 SER A CA 1
ATOM 1691 C C . SER A 1 246 ? 15.799 -12.544 -12.235 1.00 71.62 246 SER A C 1
ATOM 1693 O O . SER A 1 246 ? 16.319 -11.565 -11.695 1.00 71.62 246 SER A O 1
ATOM 1695 N N . TYR A 1 247 ? 15.331 -12.512 -13.482 1.00 74.12 247 TYR A N 1
ATOM 1696 C CA . TYR A 1 247 ? 15.284 -11.299 -14.296 1.00 74.12 247 TYR A CA 1
ATOM 1697 C C . TYR A 1 247 ? 13.834 -10.868 -14.477 1.00 74.12 247 TYR A C 1
ATOM 1699 O O . TYR A 1 247 ? 13.048 -11.614 -15.049 1.00 74.12 247 TYR A O 1
ATOM 1707 N N . HIS A 1 248 ? 13.517 -9.648 -14.051 1.00 77.00 248 HIS A N 1
ATOM 1708 C CA . HIS A 1 248 ? 12.251 -8.995 -14.370 1.00 77.00 248 HIS A CA 1
ATOM 1709 C C . HIS A 1 248 ? 12.469 -8.128 -15.616 1.00 77.00 248 HIS A C 1
ATOM 1711 O O . HIS A 1 248 ? 13.378 -7.293 -15.657 1.00 77.00 248 HIS A O 1
ATOM 1717 N N . HIS A 1 249 ? 11.694 -8.376 -16.670 1.00 80.06 249 HIS A N 1
ATOM 1718 C CA . HIS A 1 249 ? 11.792 -7.659 -17.939 1.00 80.06 249 HIS A CA 1
ATOM 1719 C C . HIS A 1 249 ? 10.568 -6.763 -18.130 1.00 80.06 249 HIS A C 1
ATOM 1721 O O . HIS A 1 249 ? 9.455 -7.257 -18.239 1.00 80.06 249 HIS A O 1
ATOM 1727 N N . LEU A 1 250 ? 10.790 -5.451 -18.232 1.00 84.88 250 LEU A N 1
ATOM 1728 C CA . LEU A 1 250 ? 9.730 -4.469 -18.466 1.00 84.88 250 LEU A CA 1
ATOM 1729 C C . LEU A 1 250 ? 9.573 -4.209 -19.968 1.00 84.88 250 LEU A C 1
ATOM 1731 O O . LEU A 1 250 ? 10.363 -3.467 -20.563 1.00 84.88 250 LEU A O 1
ATOM 1735 N N . LEU A 1 251 ? 8.584 -4.848 -20.595 1.00 86.19 251 LEU A N 1
ATOM 1736 C CA . LEU A 1 251 ? 8.215 -4.600 -21.989 1.00 86.19 251 LEU A CA 1
ATOM 1737 C C . LEU A 1 251 ? 7.203 -3.451 -22.053 1.00 86.19 251 LEU A C 1
ATOM 1739 O O . LEU A 1 251 ? 6.108 -3.551 -21.518 1.00 86.19 251 LEU A O 1
ATOM 1743 N N . LEU A 1 252 ? 7.559 -2.377 -22.754 1.00 86.38 252 LEU A N 1
ATOM 1744 C CA . LEU A 1 252 ? 6.668 -1.244 -23.017 1.00 86.38 252 LEU A CA 1
ATOM 1745 C C . LEU A 1 252 ? 6.256 -1.242 -24.494 1.00 86.38 252 LEU A C 1
ATOM 1747 O O . LEU A 1 252 ? 6.902 -1.889 -25.318 1.00 86.38 252 LEU A O 1
ATOM 1751 N N . GLY A 1 253 ? 5.231 -0.465 -24.864 1.00 82.81 253 GLY A N 1
ATOM 1752 C CA . GLY A 1 253 ? 4.751 -0.388 -26.256 1.00 82.81 253 GLY A CA 1
ATOM 1753 C C . GLY A 1 253 ? 5.824 0.021 -27.278 1.00 82.81 253 GLY A C 1
ATOM 1754 O O . GLY A 1 253 ? 5.698 -0.267 -28.467 1.00 82.81 253 GLY A O 1
ATOM 1755 N N . ARG A 1 254 ? 6.904 0.665 -26.815 1.00 85.25 254 ARG A N 1
ATOM 1756 C CA . ARG A 1 254 ? 8.166 0.871 -27.537 1.00 85.25 254 ARG A CA 1
ATOM 1757 C C . ARG A 1 254 ? 9.324 0.809 -26.545 1.00 85.25 254 ARG A C 1
ATOM 1759 O O . ARG A 1 254 ? 9.132 0.920 -25.338 1.00 85.25 254 ARG A O 1
ATOM 1766 N N . HIS A 1 255 ? 10.544 0.685 -27.053 1.00 90.38 255 HIS A N 1
ATOM 1767 C CA . HIS A 1 255 ? 11.729 0.805 -26.211 1.00 90.38 255 HIS A CA 1
ATOM 1768 C C . HIS A 1 255 ? 11.843 2.222 -25.639 1.00 90.38 255 HIS A C 1
ATOM 1770 O O . HIS A 1 255 ? 11.819 3.183 -26.410 1.00 90.38 255 HIS A O 1
ATOM 1776 N N . HIS A 1 256 ? 12.042 2.344 -24.329 1.00 88.19 256 HIS A N 1
ATOM 1777 C CA . HIS A 1 256 ? 12.188 3.620 -23.631 1.00 88.19 256 HIS A CA 1
ATOM 1778 C C . HIS A 1 256 ? 13.409 3.611 -22.708 1.00 88.19 256 HIS A C 1
ATOM 1780 O O . HIS A 1 256 ? 14.008 2.569 -22.434 1.00 88.19 256 HIS A O 1
ATOM 1786 N N . VAL A 1 257 ? 13.797 4.807 -22.267 1.00 85.75 257 VAL A N 1
ATOM 1787 C CA . VAL A 1 257 ? 14.616 4.962 -21.065 1.00 85.75 257 VAL A CA 1
ATOM 1788 C C . VAL A 1 257 ? 13.663 4.868 -19.881 1.00 85.75 257 VAL A C 1
ATOM 1790 O O . VAL A 1 257 ? 12.660 5.575 -19.862 1.00 85.75 257 VAL A O 1
ATOM 1793 N N . ILE A 1 258 ? 13.986 4.012 -18.922 1.00 85.19 258 ILE A N 1
ATOM 1794 C CA . ILE A 1 258 ? 13.276 3.893 -17.648 1.00 85.19 258 ILE A CA 1
ATOM 1795 C C . ILE A 1 258 ? 14.248 4.189 -16.511 1.00 85.19 258 ILE A C 1
ATOM 1797 O O . ILE A 1 258 ? 15.462 4.088 -16.693 1.00 85.19 258 ILE A O 1
ATOM 1801 N N . PHE A 1 259 ? 13.737 4.541 -15.340 1.00 79.88 259 PHE A N 1
ATOM 1802 C CA . PHE A 1 259 ? 14.546 4.607 -14.130 1.00 79.88 259 PHE A CA 1
ATOM 1803 C C . PHE A 1 259 ? 14.267 3.361 -13.298 1.00 79.88 259 PHE A C 1
ATOM 1805 O O . PHE A 1 259 ? 13.127 3.111 -12.933 1.00 79.88 259 PHE A O 1
ATOM 1812 N N . ALA A 1 260 ? 15.308 2.579 -13.022 1.00 79.12 260 ALA A N 1
ATOM 1813 C CA . ALA A 1 260 ? 15.237 1.433 -12.123 1.00 79.12 260 ALA A CA 1
ATOM 1814 C C . ALA A 1 260 ? 16.201 1.679 -10.965 1.00 79.12 260 ALA A C 1
ATOM 1816 O O . ALA A 1 260 ? 17.378 1.962 -11.205 1.00 79.12 260 ALA A O 1
ATOM 1817 N N . GLU A 1 261 ? 15.708 1.621 -9.725 1.00 76.19 261 GLU A N 1
ATOM 1818 C CA . GLU A 1 261 ? 16.488 1.945 -8.517 1.00 76.19 261 GLU A CA 1
ATOM 1819 C C . GLU A 1 261 ? 17.186 3.322 -8.623 1.00 76.19 261 GLU A C 1
ATOM 1821 O O . GLU A 1 261 ? 18.359 3.501 -8.283 1.00 76.19 261 GLU A O 1
ATOM 1826 N N . GLY A 1 262 ? 16.493 4.299 -9.218 1.00 74.06 262 GLY A N 1
ATOM 1827 C CA . GLY A 1 262 ? 17.017 5.645 -9.469 1.00 74.06 262 GLY A CA 1
ATOM 1828 C C . GLY A 1 262 ? 18.076 5.744 -10.575 1.00 74.06 262 GLY A C 1
ATOM 1829 O O . GLY A 1 262 ? 18.577 6.840 -10.826 1.00 74.06 262 GLY A O 1
ATOM 1830 N N . VAL A 1 263 ? 18.416 4.653 -11.270 1.00 79.44 263 VAL A N 1
ATOM 1831 C CA . VAL A 1 263 ? 19.378 4.637 -12.382 1.00 79.44 263 VAL A CA 1
ATOM 1832 C C . VAL A 1 263 ? 18.645 4.602 -13.721 1.00 79.44 263 VAL A C 1
ATOM 1834 O O . VAL A 1 263 ? 17.891 3.673 -14.010 1.00 79.44 263 VAL A O 1
ATOM 1837 N N . ALA A 1 264 ? 18.923 5.580 -14.586 1.00 84.88 264 ALA A N 1
ATOM 1838 C CA . ALA A 1 264 ? 18.402 5.578 -15.950 1.00 84.88 264 ALA A CA 1
ATOM 1839 C C . ALA A 1 264 ? 18.983 4.404 -16.762 1.00 84.88 264 ALA A C 1
ATOM 1841 O O . ALA A 1 264 ? 20.201 4.297 -16.957 1.00 84.88 264 ALA A O 1
ATOM 1842 N N . CYS A 1 265 ? 18.122 3.533 -17.273 1.00 87.62 265 CYS A N 1
ATOM 1843 C CA . CYS A 1 265 ? 18.477 2.304 -17.973 1.00 87.62 265 CYS A CA 1
ATOM 1844 C C . CYS A 1 265 ? 17.486 1.958 -19.098 1.00 87.62 265 CYS A C 1
ATOM 1846 O O . CYS A 1 265 ? 16.571 2.723 -19.404 1.00 87.62 265 CYS A O 1
ATOM 1848 N N . GLU A 1 266 ? 17.755 0.870 -19.817 1.00 90.69 266 GLU A N 1
ATOM 1849 C CA . GLU A 1 266 ? 16.930 0.414 -20.936 1.00 90.69 266 GLU A CA 1
ATOM 1850 C C . GLU A 1 266 ? 15.680 -0.330 -20.435 1.00 90.69 266 GLU A C 1
ATOM 1852 O O . GLU A 1 266 ? 15.784 -1.187 -19.556 1.00 90.69 266 GLU A O 1
ATOM 1857 N N . SER A 1 267 ? 14.510 -0.065 -21.032 1.00 90.62 267 SER A N 1
ATOM 1858 C CA . SER A 1 267 ? 13.408 -1.034 -20.971 1.00 90.62 267 SER A CA 1
ATOM 1859 C C . SER A 1 267 ? 13.755 -2.284 -21.793 1.00 90.62 267 SER A C 1
ATOM 1861 O O . SER A 1 267 ? 14.750 -2.319 -22.521 1.00 90.62 267 SER A O 1
ATOM 1863 N N . PHE A 1 268 ? 12.970 -3.357 -21.697 1.00 90.06 268 PHE A N 1
ATOM 1864 C CA . PHE A 1 268 ? 13.266 -4.570 -22.453 1.00 90.06 268 PHE A CA 1
ATOM 1865 C C . PHE A 1 268 ? 13.137 -4.332 -23.968 1.00 90.06 268 PHE A C 1
ATOM 1867 O O . PHE A 1 268 ? 12.051 -4.082 -24.491 1.00 90.06 268 PHE A O 1
ATOM 1874 N N . PHE A 1 269 ? 14.254 -4.448 -24.697 1.00 91.12 269 PHE A N 1
ATOM 1875 C CA . PHE A 1 269 ? 14.257 -4.506 -26.158 1.00 91.12 269 PHE A CA 1
ATOM 1876 C C . PHE A 1 269 ? 14.232 -5.966 -26.642 1.00 91.12 269 PHE A C 1
ATOM 1878 O O . PHE A 1 269 ? 15.223 -6.682 -26.439 1.00 91.12 269 PHE A O 1
ATOM 1885 N N . PRO A 1 270 ? 13.191 -6.412 -27.371 1.00 90.12 270 PRO A N 1
ATOM 1886 C CA . PRO A 1 270 ? 13.052 -7.793 -27.834 1.00 90.12 270 PRO A CA 1
ATOM 1887 C C . PRO A 1 270 ? 13.929 -8.098 -29.065 1.00 90.12 270 PRO A C 1
ATOM 1889 O O . PRO A 1 270 ? 13.477 -8.622 -30.082 1.00 90.12 270 PRO A O 1
ATOM 1892 N N . GLY A 1 271 ? 15.223 -7.777 -28.999 1.00 88.88 271 GLY A N 1
ATOM 1893 C CA . GLY A 1 271 ? 16.193 -8.142 -30.030 1.00 88.88 271 GLY A CA 1
ATOM 1894 C C . GLY A 1 271 ? 16.381 -9.659 -30.135 1.00 88.88 271 GLY A C 1
ATOM 1895 O O . GLY A 1 271 ? 16.132 -10.405 -29.191 1.00 88.88 271 GLY A O 1
ATOM 1896 N N . MET A 1 272 ? 16.921 -10.133 -31.260 1.00 87.75 272 MET A N 1
ATOM 1897 C CA . MET A 1 272 ? 17.055 -11.569 -31.555 1.00 87.75 272 MET A CA 1
ATOM 1898 C C . MET A 1 272 ? 17.785 -12.370 -30.470 1.00 87.75 272 MET A C 1
ATOM 1900 O O . MET A 1 272 ? 17.492 -13.544 -30.276 1.00 87.75 272 MET A O 1
ATOM 1904 N N . MET A 1 273 ? 18.762 -11.767 -29.788 1.00 84.00 273 MET A N 1
ATOM 1905 C CA . MET A 1 273 ? 19.468 -12.433 -28.689 1.00 84.00 273 MET A CA 1
ATOM 1906 C C . MET A 1 273 ? 18.626 -12.488 -27.415 1.00 84.00 273 MET A C 1
ATOM 1908 O O . MET A 1 273 ? 18.602 -13.533 -26.780 1.00 84.00 273 MET A O 1
ATOM 1912 N N . ALA A 1 274 ? 17.902 -11.411 -27.101 1.00 84.75 274 ALA A N 1
ATOM 1913 C CA . ALA A 1 274 ? 17.035 -11.327 -25.932 1.00 84.75 274 ALA A CA 1
ATOM 1914 C C . ALA A 1 274 ? 15.873 -12.329 -26.029 1.00 84.75 274 ALA A C 1
ATOM 1916 O O . ALA A 1 274 ? 15.662 -13.129 -25.126 1.00 84.75 274 ALA A O 1
ATOM 1917 N N . VAL A 1 275 ? 15.199 -12.390 -27.181 1.00 86.88 275 VAL A N 1
ATOM 1918 C CA . VAL A 1 275 ? 14.107 -13.352 -27.421 1.00 86.88 275 VAL A CA 1
ATOM 1919 C C . VAL A 1 275 ? 14.598 -14.803 -27.332 1.00 86.88 275 VAL A C 1
ATOM 1921 O O . VAL A 1 275 ? 13.893 -15.681 -26.836 1.00 86.88 275 VAL A O 1
ATOM 1924 N N . ARG A 1 276 ? 15.828 -15.076 -27.787 1.00 86.12 276 ARG A N 1
ATOM 1925 C CA . ARG A 1 276 ? 16.438 -16.413 -27.701 1.00 86.12 276 ARG A CA 1
ATOM 1926 C C . ARG A 1 276 ? 16.851 -16.800 -26.284 1.00 86.12 276 ARG A C 1
ATOM 1928 O O . ARG A 1 276 ? 16.899 -17.994 -26.010 1.00 86.12 276 ARG A O 1
ATOM 1935 N N . SER A 1 277 ? 17.172 -15.832 -25.426 1.00 83.00 277 SER A N 1
ATOM 1936 C CA . SER A 1 277 ? 17.536 -16.094 -24.032 1.00 83.00 277 SER A CA 1
ATOM 1937 C C . SER A 1 277 ? 16.336 -16.300 -23.110 1.00 83.00 277 SER A C 1
ATOM 1939 O O . SER A 1 277 ? 16.530 -16.840 -22.028 1.00 83.00 277 SER A O 1
ATOM 1941 N N . LEU A 1 278 ? 15.128 -15.902 -23.526 1.00 84.25 278 LEU A N 1
ATOM 1942 C CA . LEU A 1 278 ? 13.895 -16.171 -22.780 1.00 84.25 278 LEU A CA 1
ATOM 1943 C C . LEU A 1 278 ? 13.575 -17.669 -22.738 1.00 84.25 278 LEU A C 1
ATOM 1945 O O . LEU A 1 278 ? 13.833 -18.391 -23.717 1.00 84.25 278 LEU A O 1
ATOM 1949 N N . ALA A 1 279 ? 12.968 -18.108 -21.632 1.00 86.44 279 ALA A N 1
ATOM 1950 C CA . ALA A 1 279 ? 12.413 -19.448 -21.520 1.00 86.44 279 ALA A CA 1
ATOM 1951 C C . ALA A 1 279 ? 11.259 -19.638 -22.528 1.00 86.44 279 ALA A C 1
ATOM 1953 O O . ALA A 1 279 ? 10.702 -18.657 -23.028 1.00 86.44 279 ALA A O 1
ATOM 1954 N N . PRO A 1 280 ? 10.900 -20.887 -22.882 1.00 88.81 280 PRO A N 1
ATOM 1955 C CA . PRO A 1 280 ? 9.833 -21.139 -23.848 1.00 88.81 280 PRO A CA 1
ATOM 1956 C C . PRO A 1 280 ? 8.496 -20.473 -23.485 1.00 88.81 280 PRO A C 1
ATOM 1958 O O . PRO A 1 280 ? 7.914 -19.834 -24.356 1.00 88.81 280 PRO A O 1
ATOM 1961 N N . ALA A 1 281 ? 8.068 -20.554 -22.218 1.00 84.88 281 ALA A N 1
ATOM 1962 C CA . ALA A 1 281 ? 6.812 -19.966 -21.743 1.00 84.88 281 ALA A CA 1
ATOM 1963 C C . ALA A 1 281 ? 6.807 -18.429 -21.860 1.00 84.88 281 ALA A C 1
ATOM 1965 O O . ALA A 1 281 ? 5.931 -17.867 -22.512 1.00 84.88 281 ALA A O 1
ATOM 1966 N N . ASP A 1 282 ? 7.844 -17.753 -21.352 1.00 84.19 282 ASP A N 1
ATOM 1967 C CA . ASP A 1 282 ? 7.970 -16.289 -21.448 1.00 84.19 282 ASP A CA 1
ATOM 1968 C C . ASP A 1 282 ? 8.007 -15.808 -22.905 1.00 84.19 282 ASP A C 1
ATOM 1970 O O . ASP A 1 282 ? 7.526 -14.728 -23.244 1.00 84.19 282 ASP A O 1
ATOM 1974 N N . ARG A 1 283 ? 8.600 -16.609 -23.801 1.00 89.12 283 ARG A N 1
ATOM 1975 C CA . ARG A 1 283 ? 8.641 -16.296 -25.231 1.00 89.12 283 ARG A CA 1
ATOM 1976 C C . ARG A 1 283 ? 7.256 -16.392 -25.869 1.00 89.12 283 ARG A C 1
ATOM 1978 O O . ARG A 1 283 ? 6.938 -15.562 -26.716 1.00 89.12 283 ARG A O 1
ATOM 1985 N N . GLU A 1 284 ? 6.454 -17.383 -25.490 1.00 88.56 284 GLU A N 1
ATOM 1986 C CA . GLU A 1 284 ? 5.064 -17.495 -25.943 1.00 88.56 284 GLU A CA 1
ATOM 1987 C C . GLU A 1 284 ? 4.224 -16.320 -25.437 1.00 88.56 284 GLU A C 1
ATOM 1989 O O . GLU A 1 284 ? 3.510 -15.713 -26.234 1.00 88.56 284 GLU A O 1
ATOM 1994 N N . GLN A 1 285 ? 4.392 -15.920 -24.174 1.00 85.25 285 GLN A N 1
ATOM 1995 C CA . GLN A 1 285 ? 3.745 -14.725 -23.624 1.00 85.25 285 GLN A CA 1
ATOM 1996 C C . GLN A 1 285 ? 4.197 -13.448 -24.352 1.00 85.25 285 GLN A C 1
ATOM 1998 O O . GLN A 1 285 ? 3.382 -12.609 -24.722 1.00 85.25 285 GLN A O 1
ATOM 2003 N N . LEU A 1 286 ? 5.487 -13.308 -24.667 1.00 86.69 286 LEU A N 1
ATOM 2004 C CA . LEU A 1 286 ? 5.970 -12.185 -25.475 1.00 86.69 286 LEU A CA 1
ATOM 2005 C C . LEU A 1 286 ? 5.317 -12.157 -26.868 1.00 86.69 286 LEU A C 1
ATOM 2007 O O . LEU A 1 286 ? 4.989 -11.086 -27.380 1.00 86.69 286 LEU A O 1
ATOM 2011 N N . PHE A 1 287 ? 5.145 -13.319 -27.500 1.00 92.12 287 PHE A N 1
ATOM 2012 C CA . PHE A 1 287 ? 4.510 -13.416 -28.813 1.00 92.12 287 PHE A CA 1
ATOM 2013 C C . PHE A 1 287 ? 2.992 -13.237 -28.763 1.00 92.12 287 PHE A C 1
ATOM 2015 O O . PHE A 1 287 ? 2.428 -12.802 -29.762 1.00 92.12 287 PHE A O 1
ATOM 2022 N N . SER A 1 288 ? 2.325 -13.500 -27.639 1.00 88.31 288 SER A N 1
ATOM 2023 C CA . SER A 1 288 ? 0.910 -13.145 -27.496 1.00 88.31 288 SER A CA 1
ATOM 2024 C C . SER A 1 288 ? 0.727 -11.625 -27.438 1.00 88.31 288 SER A C 1
ATOM 2026 O O . SER A 1 288 ? -0.183 -11.100 -28.077 1.00 88.31 288 SER A O 1
ATOM 2028 N N . VAL A 1 289 ? 1.641 -10.912 -26.768 1.00 86.06 289 VAL A N 1
ATOM 2029 C CA . VAL A 1 289 ? 1.619 -9.442 -26.666 1.00 86.06 289 VAL A CA 1
ATOM 2030 C C . VAL A 1 289 ? 2.065 -8.768 -27.971 1.00 86.06 289 VAL A C 1
ATOM 2032 O O . VAL A 1 289 ? 1.463 -7.784 -28.398 1.00 86.06 289 VAL A O 1
ATOM 2035 N N . VAL A 1 290 ? 3.103 -9.288 -28.642 1.00 88.81 290 VAL A N 1
ATOM 2036 C CA . VAL A 1 290 ? 3.620 -8.740 -29.913 1.00 88.81 290 VAL A CA 1
ATOM 2037 C C . VAL A 1 290 ? 3.792 -9.850 -30.969 1.00 88.81 290 VAL A C 1
ATOM 2039 O O . VAL A 1 290 ? 4.915 -10.304 -31.226 1.00 88.81 290 VAL A O 1
ATOM 2042 N N . PRO A 1 291 ? 2.708 -10.264 -31.658 1.00 90.50 291 PRO A N 1
ATOM 2043 C CA . PRO A 1 291 ? 2.716 -11.429 -32.554 1.00 90.50 291 PRO A CA 1
ATOM 2044 C C . PRO A 1 291 ? 3.749 -11.380 -33.683 1.00 90.50 291 PRO A C 1
ATOM 2046 O O . PRO A 1 291 ? 4.376 -12.390 -34.004 1.00 90.50 291 PRO A O 1
ATOM 2049 N N . GLY A 1 292 ? 4.005 -10.197 -34.252 1.00 91.25 292 GLY A N 1
ATOM 2050 C CA . GLY A 1 292 ? 4.957 -10.034 -35.359 1.00 91.25 292 GLY A CA 1
ATOM 2051 C C . GLY A 1 292 ? 6.411 -10.392 -35.011 1.00 91.25 292 GLY A C 1
ATOM 2052 O O . GLY A 1 292 ? 7.234 -10.586 -35.909 1.00 91.25 292 GLY A O 1
ATOM 2053 N N . LEU A 1 293 ? 6.758 -10.503 -33.722 1.00 91.69 293 LEU A N 1
ATOM 2054 C CA . LEU A 1 293 ? 8.103 -10.904 -33.302 1.00 91.69 293 LEU A CA 1
ATOM 2055 C C . LEU A 1 293 ? 8.408 -12.377 -33.605 1.00 91.69 293 LEU A C 1
ATOM 2057 O O . LEU A 1 293 ? 9.577 -12.706 -33.819 1.00 91.69 293 LEU A O 1
ATOM 2061 N N . ALA A 1 294 ? 7.396 -13.248 -33.688 1.00 90.88 294 ALA A N 1
ATOM 2062 C CA . ALA A 1 294 ? 7.583 -14.679 -33.946 1.00 90.88 294 ALA A CA 1
ATOM 2063 C C . ALA A 1 294 ? 8.238 -14.958 -35.316 1.00 90.88 294 ALA A C 1
ATOM 2065 O O . ALA A 1 294 ? 9.028 -15.897 -35.476 1.00 90.88 294 ALA A O 1
ATOM 2066 N N . ASP A 1 295 ? 7.989 -14.090 -36.299 1.00 92.75 295 ASP A N 1
ATOM 2067 C CA . ASP A 1 295 ? 8.509 -14.214 -37.665 1.00 92.75 295 ASP A CA 1
ATOM 2068 C C . ASP A 1 295 ? 9.857 -13.519 -37.875 1.00 92.75 295 ASP A C 1
ATOM 2070 O O . ASP A 1 295 ? 10.524 -13.699 -38.900 1.00 92.75 295 ASP A O 1
ATOM 2074 N N . CYS A 1 296 ? 10.322 -12.762 -36.883 1.00 92.75 296 CYS A N 1
ATOM 2075 C CA . CYS A 1 296 ? 11.588 -12.061 -36.978 1.00 92.75 296 CYS A CA 1
ATOM 2076 C C . CYS A 1 296 ? 12.768 -13.049 -36.977 1.00 92.75 296 CYS A C 1
ATOM 2078 O O . CYS A 1 296 ? 12.844 -14.003 -36.199 1.00 92.75 296 CYS A O 1
ATOM 2080 N N . ARG A 1 297 ? 13.726 -12.829 -37.882 1.00 92.06 297 ARG A N 1
ATOM 2081 C CA . ARG A 1 297 ? 14.996 -13.577 -37.974 1.00 92.06 297 ARG A CA 1
ATOM 2082 C C . ARG A 1 297 ? 16.214 -12.671 -37.818 1.00 92.06 297 ARG A C 1
ATOM 2084 O O . ARG A 1 297 ? 17.324 -13.154 -37.600 1.00 92.06 297 ARG A O 1
ATOM 2091 N N . THR A 1 298 ? 16.010 -11.360 -37.902 1.00 93.19 298 THR A N 1
ATOM 2092 C CA . THR A 1 298 ? 17.042 -10.329 -37.807 1.00 93.19 298 THR A CA 1
ATOM 2093 C C . THR A 1 298 ? 16.572 -9.184 -36.914 1.00 93.19 298 THR A C 1
ATOM 2095 O O . THR A 1 298 ? 15.378 -8.913 -36.815 1.00 93.19 298 THR A O 1
ATOM 2098 N N . ASN A 1 299 ? 17.512 -8.449 -36.310 1.00 88.88 299 ASN A N 1
ATOM 2099 C CA . ASN A 1 299 ? 17.167 -7.248 -35.539 1.00 88.88 299 ASN A CA 1
ATOM 2100 C C . ASN A 1 299 ? 16.521 -6.155 -36.404 1.00 88.88 299 ASN A C 1
ATOM 2102 O O . ASN A 1 299 ? 15.777 -5.343 -35.876 1.00 88.88 299 ASN A O 1
ATOM 2106 N N . ALA A 1 300 ? 16.781 -6.133 -37.715 1.00 92.19 300 ALA A N 1
ATOM 2107 C CA . ALA A 1 300 ? 16.116 -5.201 -38.622 1.00 92.19 300 ALA A CA 1
ATOM 2108 C C . ALA A 1 300 ? 14.606 -5.476 -38.691 1.00 92.19 300 ALA A C 1
ATOM 2110 O O . ALA A 1 300 ? 13.814 -4.550 -38.577 1.00 92.19 300 ALA A O 1
ATOM 2111 N N . GLN A 1 301 ? 14.208 -6.750 -38.785 1.00 93.69 301 GLN A N 1
ATOM 2112 C CA . GLN A 1 301 ? 12.794 -7.139 -38.754 1.00 93.69 301 GLN A CA 1
ATOM 2113 C C . GLN A 1 301 ? 12.152 -6.835 -37.398 1.00 93.69 301 GLN A C 1
ATOM 2115 O O . GLN A 1 301 ? 11.060 -6.279 -37.368 1.00 93.69 301 GLN A O 1
ATOM 2120 N N . VAL A 1 302 ? 12.861 -7.095 -36.290 1.00 91.88 302 VAL A N 1
ATOM 2121 C CA . VAL A 1 302 ? 12.394 -6.705 -34.946 1.00 91.88 302 VAL A CA 1
ATOM 2122 C C . VAL A 1 302 ? 12.112 -5.205 -34.893 1.00 91.88 302 VAL A C 1
ATOM 2124 O O . VAL A 1 302 ? 11.067 -4.799 -34.405 1.00 91.88 302 VAL A O 1
ATOM 2127 N N . GLN A 1 303 ? 13.004 -4.372 -35.436 1.00 92.94 303 GLN A N 1
ATOM 2128 C CA . GLN A 1 303 ? 12.809 -2.921 -35.448 1.00 92.94 303 GLN A CA 1
ATOM 2129 C C . GLN A 1 303 ? 11.663 -2.469 -36.357 1.00 92.94 303 GLN A C 1
ATOM 2131 O O . GLN A 1 303 ? 11.051 -1.443 -36.077 1.00 92.94 303 GLN A O 1
ATOM 2136 N N . CYS A 1 304 ? 11.343 -3.215 -37.417 1.00 92.38 304 CYS A N 1
ATOM 2137 C CA . CYS A 1 304 ? 10.147 -2.955 -38.220 1.00 92.38 304 CYS A CA 1
ATOM 2138 C C . CYS A 1 304 ? 8.854 -3.255 -37.450 1.00 92.38 304 CYS A C 1
ATOM 2140 O O . CYS A 1 304 ? 7.874 -2.545 -37.641 1.00 92.38 304 CYS A O 1
ATOM 2142 N N . VAL A 1 305 ? 8.852 -4.282 -36.594 1.00 92.19 305 VAL A N 1
ATOM 2143 C CA . VAL A 1 305 ? 7.671 -4.703 -35.822 1.00 92.19 305 VAL A CA 1
ATOM 2144 C C . VAL A 1 305 ? 7.497 -3.876 -34.545 1.00 92.19 305 VAL A C 1
ATOM 2146 O O . VAL A 1 305 ? 6.411 -3.383 -34.273 1.00 92.19 305 VAL A O 1
ATOM 2149 N N . PHE A 1 306 ? 8.566 -3.712 -33.768 1.00 91.38 306 PHE A N 1
ATOM 2150 C CA . PHE A 1 306 ? 8.538 -3.135 -32.418 1.00 91.38 306 PHE A CA 1
ATOM 2151 C C . PHE A 1 306 ? 9.095 -1.699 -32.352 1.00 91.38 306 PHE A C 1
ATOM 2153 O O . PHE A 1 306 ? 8.929 -0.982 -31.367 1.00 91.38 306 PHE A O 1
ATOM 2160 N N . GLY A 1 307 ? 9.754 -1.240 -33.418 1.00 91.56 307 GLY A N 1
ATOM 2161 C CA . GLY A 1 307 ? 10.447 0.046 -33.461 1.00 91.56 307 GLY A CA 1
ATOM 2162 C C . GLY A 1 307 ? 11.936 -0.037 -33.093 1.00 91.56 307 GLY A C 1
ATOM 2163 O O . GLY A 1 307 ? 12.424 -1.060 -32.604 1.00 91.56 307 GLY A O 1
ATOM 2164 N N . PRO A 1 308 ? 12.705 1.032 -33.364 1.00 92.12 308 PRO A N 1
ATOM 2165 C CA . PRO A 1 308 ? 14.120 1.093 -33.017 1.00 92.12 308 PRO A CA 1
ATOM 2166 C C . PRO A 1 308 ? 14.325 1.220 -31.496 1.00 92.12 308 PRO A C 1
ATOM 2168 O O . PRO A 1 308 ? 13.434 1.695 -30.792 1.00 92.12 308 PRO A O 1
ATOM 2171 N N . PRO A 1 309 ? 15.516 0.873 -30.975 1.00 90.12 309 PRO A N 1
ATOM 2172 C CA . PRO A 1 309 ? 15.875 1.215 -29.604 1.00 90.12 309 PRO A CA 1
ATOM 2173 C C . PRO A 1 309 ? 15.796 2.731 -29.376 1.00 90.12 309 PRO A C 1
ATOM 2175 O O . PRO A 1 309 ? 16.331 3.489 -30.186 1.00 90.12 309 PRO A O 1
ATOM 2178 N N . ALA A 1 310 ? 15.203 3.149 -28.250 1.00 88.44 310 ALA A N 1
ATOM 2179 C CA . ALA A 1 310 ? 15.135 4.540 -27.774 1.00 88.44 310 ALA A CA 1
ATOM 2180 C C . ALA A 1 310 ? 16.423 5.341 -28.019 1.00 88.44 310 ALA A C 1
ATOM 2182 O O . ALA A 1 310 ? 16.395 6.468 -28.502 1.00 88.44 310 ALA A O 1
ATOM 2183 N N . LEU A 1 311 ? 17.568 4.733 -27.698 1.00 88.19 311 LEU A N 1
ATOM 2184 C CA . LEU A 1 311 ? 18.888 5.300 -27.915 1.00 88.19 311 LEU A CA 1
ATOM 2185 C C . LEU A 1 311 ? 19.851 4.231 -28.431 1.00 88.19 311 LEU A C 1
ATOM 2187 O O . LEU A 1 311 ? 19.694 3.031 -28.206 1.00 88.19 311 LEU A O 1
ATOM 2191 N N . ARG A 1 312 ? 20.905 4.680 -29.113 1.00 89.62 312 ARG A N 1
ATOM 2192 C CA . ARG A 1 312 ? 21.959 3.795 -29.623 1.00 89.62 312 ARG A CA 1
ATOM 2193 C C . ARG A 1 312 ? 22.773 3.169 -28.488 1.00 89.62 312 ARG A C 1
ATOM 2195 O O . ARG A 1 312 ? 23.092 3.832 -27.503 1.00 89.62 312 ARG A O 1
ATOM 2202 N N . PHE A 1 313 ? 23.234 1.941 -28.705 1.00 88.19 313 PHE A N 1
ATOM 2203 C CA . PHE A 1 313 ? 24.218 1.302 -27.833 1.00 88.19 313 PHE A CA 1
ATOM 2204 C C . PHE A 1 313 ? 25.637 1.774 -28.148 1.00 88.19 313 PHE A C 1
ATOM 2206 O O . PHE A 1 313 ? 26.114 1.681 -29.284 1.00 88.19 313 PHE A O 1
ATOM 2213 N N . LEU A 1 314 ? 26.334 2.263 -27.128 1.00 87.88 314 LEU A N 1
ATOM 2214 C CA . LEU A 1 314 ? 27.727 2.669 -27.207 1.00 87.88 314 LEU A CA 1
ATOM 2215 C C . LEU A 1 314 ? 28.633 1.434 -27.257 1.00 87.88 314 LEU A C 1
ATOM 2217 O O . LEU A 1 314 ? 28.523 0.499 -26.460 1.00 87.88 314 LEU A O 1
ATOM 2221 N N . LYS A 1 315 ? 29.584 1.447 -28.196 1.00 85.62 315 LYS A N 1
ATOM 2222 C CA . LYS A 1 315 ? 30.685 0.475 -28.218 1.00 85.62 315 LYS A CA 1
ATOM 2223 C C . LYS A 1 315 ? 31.566 0.686 -26.986 1.00 85.62 315 LYS A C 1
ATOM 2225 O O . LYS A 1 315 ? 31.757 1.828 -26.582 1.00 85.62 315 LYS A O 1
ATOM 2230 N N . ARG A 1 316 ? 32.178 -0.387 -26.466 1.00 82.56 316 ARG A N 1
ATOM 2231 C CA . ARG A 1 316 ? 33.068 -0.356 -25.285 1.00 82.56 316 ARG A CA 1
ATOM 2232 C C . ARG A 1 316 ? 34.077 0.799 -25.311 1.00 82.56 316 ARG A C 1
ATOM 2234 O O . ARG A 1 316 ? 34.206 1.517 -24.338 1.00 82.56 316 ARG A O 1
ATOM 2241 N N . GLN A 1 317 ? 34.725 1.015 -26.455 1.00 82.81 317 GLN A N 1
ATOM 2242 C CA . GLN A 1 317 ? 35.743 2.058 -26.665 1.00 82.81 317 GLN A CA 1
ATOM 2243 C C . GLN A 1 317 ? 35.222 3.502 -26.558 1.00 82.81 317 GLN A C 1
ATOM 2245 O O . GLN A 1 317 ? 36.009 4.433 -26.612 1.00 82.81 317 GLN A O 1
ATOM 2250 N N . ARG A 1 318 ? 33.901 3.707 -26.507 1.00 80.94 318 ARG A N 1
ATOM 2251 C CA . ARG A 1 318 ? 33.263 5.027 -26.397 1.00 80.94 318 ARG A CA 1
ATOM 2252 C C . ARG A 1 318 ? 32.637 5.257 -25.019 1.00 80.94 318 ARG A C 1
ATOM 2254 O O . ARG A 1 318 ? 31.877 6.209 -24.857 1.00 80.94 318 ARG A O 1
ATOM 2261 N N . VAL A 1 319 ? 32.897 4.368 -24.062 1.00 79.50 319 VAL A N 1
ATOM 2262 C CA . VAL A 1 319 ? 32.426 4.467 -22.679 1.00 79.50 319 VAL A CA 1
ATOM 2263 C C . VAL A 1 319 ? 33.567 5.050 -21.847 1.00 79.50 319 VAL A C 1
ATOM 2265 O O . VAL A 1 319 ? 34.596 4.407 -21.693 1.00 79.50 319 VAL A O 1
ATOM 2268 N N . GLU A 1 320 ? 33.382 6.270 -21.342 1.00 70.88 320 GLU A N 1
ATOM 2269 C CA . GLU A 1 320 ? 34.360 6.998 -20.525 1.00 70.88 320 GLU A CA 1
ATOM 2270 C C . GLU A 1 320 ? 33.760 7.326 -19.147 1.00 70.88 320 GLU A C 1
ATOM 2272 O O . GLU A 1 320 ? 32.566 7.651 -19.072 1.00 70.88 320 GLU A O 1
ATOM 2277 N N . PRO A 1 321 ? 34.570 7.338 -18.071 1.00 64.38 321 PRO A N 1
ATOM 2278 C CA . PRO A 1 321 ? 34.109 7.669 -16.717 1.00 64.38 321 PRO A CA 1
ATOM 2279 C C . PRO A 1 321 ? 33.538 9.094 -16.598 1.00 64.38 321 PRO A C 1
ATOM 2281 O O . PRO A 1 321 ? 32.646 9.362 -15.794 1.00 64.38 321 PRO A O 1
ATOM 2284 N N . SER A 1 322 ? 34.024 10.022 -17.427 1.00 62.12 322 SER A N 1
ATOM 2285 C CA . SER A 1 322 ? 33.621 11.435 -17.433 1.00 62.12 322 SER A CA 1
ATOM 2286 C C . SER A 1 322 ? 32.223 11.685 -18.005 1.00 62.12 322 SER A C 1
ATOM 2288 O O . SER A 1 322 ? 31.713 12.800 -17.912 1.00 62.12 322 SER A O 1
ATOM 2290 N N . HIS A 1 323 ? 31.576 10.681 -18.602 1.00 64.75 323 HIS A N 1
ATOM 2291 C CA . HIS A 1 323 ? 30.257 10.874 -19.201 1.00 64.75 323 HIS A CA 1
ATOM 2292 C C . HIS A 1 323 ? 29.124 11.026 -18.170 1.00 64.75 323 HIS A C 1
ATOM 2294 O O . HIS A 1 323 ? 28.108 11.645 -18.506 1.00 64.75 323 HIS A O 1
ATOM 2300 N N . GLY A 1 324 ? 29.335 10.558 -16.934 1.00 59.03 324 GLY A N 1
ATOM 2301 C CA . GLY A 1 324 ? 28.391 10.656 -15.817 1.00 59.03 324 GLY A CA 1
ATOM 2302 C C . GLY A 1 324 ? 27.166 9.743 -15.953 1.00 59.03 324 GLY A C 1
ATOM 2303 O O . GLY A 1 324 ? 26.719 9.454 -17.064 1.00 59.03 324 GLY A O 1
ATOM 2304 N N . LEU A 1 325 ? 26.631 9.295 -14.815 1.00 62.34 325 LEU A N 1
ATOM 2305 C CA . LEU A 1 325 ? 25.377 8.538 -14.752 1.00 62.34 325 LEU A CA 1
ATOM 2306 C C . LEU A 1 325 ? 24.207 9.508 -14.553 1.00 62.34 325 LEU A C 1
ATOM 2308 O O . LEU A 1 325 ? 24.350 10.521 -13.859 1.00 62.34 325 LEU A O 1
ATOM 2312 N N . TRP A 1 326 ? 23.066 9.194 -15.162 1.00 57.91 326 TRP A N 1
ATOM 2313 C CA . TRP A 1 326 ? 21.806 9.849 -14.824 1.00 57.91 326 TRP A CA 1
ATOM 2314 C C . TRP A 1 326 ? 21.205 9.144 -13.618 1.00 57.91 326 TRP A C 1
ATOM 2316 O O . TRP A 1 326 ? 20.923 7.946 -13.676 1.00 57.91 326 TRP A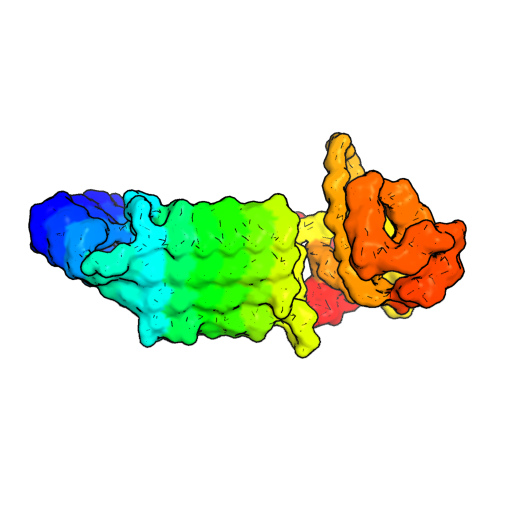 O 1
ATOM 2326 N N . LEU A 1 327 ? 21.088 9.899 -12.529 1.00 57.25 327 LEU A N 1
ATOM 2327 C CA . LEU A 1 327 ? 20.479 9.458 -11.289 1.00 57.25 327 LEU A CA 1
ATOM 2328 C C . LEU A 1 327 ? 19.289 10.360 -10.996 1.00 57.25 327 LEU A C 1
ATOM 2330 O O . LEU A 1 327 ? 19.431 11.586 -11.044 1.00 57.25 327 LEU A O 1
ATOM 2334 N N . ARG A 1 328 ? 18.157 9.754 -10.660 1.00 52.53 328 ARG A N 1
ATOM 2335 C CA . ARG A 1 328 ? 16.998 10.478 -10.145 1.00 52.53 328 ARG A CA 1
ATOM 2336 C C . ARG A 1 328 ? 17.052 10.465 -8.625 1.00 52.53 328 ARG A C 1
ATOM 2338 O O . ARG A 1 328 ? 17.329 9.422 -8.030 1.00 52.53 328 ARG A O 1
ATOM 2345 N N . ASN A 1 329 ? 16.909 11.631 -8.000 1.00 46.78 329 ASN A N 1
ATOM 2346 C CA . ASN A 1 329 ? 16.792 11.709 -6.546 1.00 46.78 329 ASN A CA 1
ATOM 2347 C C . ASN A 1 329 ? 15.321 11.567 -6.116 1.00 46.78 329 ASN A C 1
ATOM 2349 O O . ASN A 1 329 ? 14.416 11.514 -6.939 1.00 46.78 329 ASN A O 1
ATOM 2353 N N . THR A 1 330 ? 15.107 11.551 -4.806 1.00 41.91 330 THR A N 1
ATOM 2354 C CA . THR A 1 330 ? 13.810 11.370 -4.140 1.00 41.91 330 THR A CA 1
ATOM 2355 C C . THR A 1 330 ? 12.887 12.588 -4.216 1.00 41.91 330 THR A C 1
ATOM 2357 O O . THR A 1 330 ? 11.913 12.635 -3.488 1.00 41.91 330 THR A O 1
ATOM 2360 N N . SER A 1 331 ? 13.236 13.619 -4.986 1.00 43.50 331 SER A N 1
ATOM 2361 C CA . SER A 1 331 ? 12.426 14.833 -5.150 1.00 43.50 331 SER A CA 1
ATOM 2362 C C . SER A 1 331 ? 12.049 15.053 -6.618 1.00 43.50 331 SER A C 1
ATOM 2364 O O . SER A 1 331 ? 11.892 16.195 -7.044 1.00 43.50 331 SER A O 1
ATOM 2366 N N . GLY A 1 332 ? 12.081 13.987 -7.426 1.00 42.88 332 GLY A N 1
ATOM 2367 C CA . GLY A 1 332 ? 11.841 14.031 -8.869 1.00 42.88 332 GLY A CA 1
ATOM 2368 C C . GLY A 1 332 ? 12.923 14.742 -9.699 1.00 42.88 332 GLY A C 1
ATOM 2369 O O . GLY A 1 332 ? 12.824 14.754 -10.929 1.00 42.88 332 GLY A O 1
ATOM 2370 N N . GLU A 1 333 ? 13.980 15.299 -9.084 1.00 41.47 333 GLU A N 1
ATOM 2371 C CA . GLU A 1 333 ? 15.038 16.029 -9.790 1.00 41.47 333 GLU A CA 1
ATOM 2372 C C . GLU A 1 333 ? 16.064 15.074 -10.410 1.00 41.47 333 GLU A C 1
ATOM 2374 O O . GLU A 1 333 ? 16.845 14.393 -9.730 1.00 41.47 333 GLU A O 1
ATOM 2379 N N . ASP A 1 334 ? 16.148 15.111 -11.735 1.00 47.44 334 ASP A N 1
ATOM 2380 C CA . ASP A 1 334 ? 17.216 14.453 -12.464 1.00 47.44 334 ASP A CA 1
ATOM 2381 C C . ASP A 1 334 ? 18.553 15.169 -12.248 1.00 47.44 334 ASP A C 1
ATOM 2383 O O . ASP A 1 334 ? 18.746 16.333 -12.616 1.00 47.44 334 ASP A O 1
ATOM 2387 N N . ARG A 1 335 ? 19.537 14.458 -11.685 1.00 52.06 335 ARG A N 1
ATOM 2388 C CA . ARG A 1 335 ? 20.885 14.997 -11.486 1.00 52.06 335 ARG A CA 1
ATOM 2389 C C . ARG A 1 335 ? 21.918 14.182 -12.239 1.00 52.06 335 ARG A C 1
ATOM 2391 O O . ARG A 1 335 ? 22.161 13.003 -11.982 1.00 52.06 335 ARG A O 1
ATOM 2398 N N . ARG A 1 336 ? 22.644 14.867 -13.121 1.00 47.62 336 ARG A N 1
ATOM 2399 C CA . ARG A 1 336 ? 23.842 14.322 -13.755 1.00 47.62 336 ARG A CA 1
ATOM 2400 C C . ARG A 1 336 ? 24.974 14.265 -12.730 1.00 47.62 336 ARG A C 1
ATOM 2402 O O . ARG A 1 336 ? 25.581 15.291 -12.422 1.00 47.62 336 ARG A O 1
ATOM 2409 N N . ARG A 1 337 ? 25.307 13.076 -12.221 1.00 51.44 337 ARG A N 1
ATOM 2410 C CA . ARG A 1 337 ? 26.525 12.894 -11.415 1.00 51.44 337 ARG A CA 1
ATOM 2411 C C . ARG A 1 337 ? 27.678 12.447 -12.303 1.00 51.44 337 ARG A C 1
ATOM 2413 O O . ARG A 1 337 ? 27.657 11.369 -12.895 1.00 51.44 337 ARG A O 1
ATOM 2420 N N . LEU A 1 338 ? 28.712 13.283 -12.382 1.00 44.25 338 LEU A N 1
ATOM 2421 C CA . LEU A 1 338 ? 30.028 12.847 -12.847 1.00 44.25 338 LEU A CA 1
ATOM 2422 C C . LEU A 1 338 ? 30.529 11.753 -11.898 1.00 44.25 338 LEU A C 1
ATOM 2424 O O . LEU A 1 338 ? 30.321 11.849 -10.687 1.00 44.25 338 LEU A O 1
ATOM 2428 N N . ALA A 1 339 ? 31.186 10.721 -12.430 1.00 43.31 339 ALA A N 1
ATOM 2429 C CA . ALA A 1 339 ? 31.784 9.659 -11.627 1.00 43.31 339 ALA A CA 1
ATOM 2430 C C . ALA A 1 339 ? 33.045 10.174 -10.904 1.00 43.31 339 ALA A C 1
ATOM 2432 O O . ALA A 1 339 ? 34.164 9.754 -11.176 1.00 43.31 339 ALA A O 1
ATOM 2433 N N . THR A 1 340 ? 32.885 11.143 -10.007 1.00 36.84 340 THR A N 1
ATOM 2434 C CA . THR A 1 340 ? 33.945 11.644 -9.136 1.00 36.84 340 THR A CA 1
ATOM 2435 C C . THR A 1 340 ? 33.612 11.265 -7.701 1.00 36.84 340 THR A C 1
ATOM 2437 O O . THR A 1 340 ? 32.806 11.918 -7.050 1.00 36.84 340 THR A O 1
ATOM 2440 N N . GLY A 1 341 ? 34.253 10.185 -7.241 1.00 36.91 341 GLY A N 1
ATOM 2441 C CA . GLY A 1 341 ? 34.491 9.860 -5.834 1.00 36.91 341 GLY A CA 1
ATOM 2442 C C . GLY A 1 341 ? 33.260 9.631 -4.956 1.00 36.91 341 GLY A C 1
ATOM 2443 O O . GLY A 1 341 ? 32.879 10.512 -4.192 1.00 36.91 341 GLY A O 1
ATOM 2444 N N . MET A 1 342 ? 32.744 8.399 -4.931 1.00 33.81 342 MET A N 1
ATOM 2445 C CA . MET A 1 342 ? 32.108 7.873 -3.718 1.00 33.81 342 MET A CA 1
ATOM 2446 C C . MET A 1 342 ? 33.179 7.805 -2.615 1.00 33.81 342 MET A C 1
ATOM 2448 O O . MET A 1 342 ? 33.995 6.885 -2.589 1.00 33.81 342 MET A O 1
ATOM 2452 N N . ARG A 1 343 ? 33.219 8.794 -1.713 1.00 30.78 343 ARG A N 1
ATOM 2453 C CA . ARG A 1 343 ? 33.714 8.544 -0.353 1.00 30.78 343 ARG A CA 1
ATOM 2454 C C . ARG A 1 343 ? 32.581 7.845 0.383 1.00 30.78 343 ARG A C 1
ATOM 2456 O O . ARG A 1 343 ? 31.464 8.351 0.392 1.00 30.78 343 ARG A O 1
ATOM 2463 N N . GLY A 1 344 ? 32.892 6.660 0.893 1.00 32.44 344 GLY A N 1
ATOM 2464 C CA . GLY A 1 344 ? 31.920 5.740 1.458 1.00 32.44 344 GLY A CA 1
ATOM 2465 C C . GLY A 1 344 ? 31.130 6.303 2.630 1.00 32.44 344 GLY A C 1
ATOM 2466 O O . GLY A 1 344 ? 31.607 7.167 3.368 1.00 32.44 344 GLY A O 1
ATOM 2467 N N . ARG A 1 345 ? 29.945 5.728 2.791 1.00 28.03 345 ARG A N 1
ATOM 2468 C CA . ARG A 1 345 ? 29.444 5.177 4.043 1.00 28.03 345 ARG A CA 1
ATOM 2469 C C . ARG A 1 345 ? 28.793 3.843 3.717 1.00 28.03 345 ARG A C 1
ATOM 2471 O O . ARG A 1 345 ? 28.245 3.754 2.597 1.00 28.03 345 ARG A O 1
#

Sequence (345 aa):
MDPRSTAQGIALDGGGGNDTLLGASGSDTLTGGLGADSLRGEAGADSLYGGNGNDTIFGGEGVTSTSDFDTIDPSAVTVPVSVTYTGDEAGTITDGTDTTTFSGIEAIILTDQDDTLDGSADTSGLDVSAESGDDSIIGGSGGDSIRDADGAHTISDGAGQDTIDGGGGNDSLTGGDGDDVFTVSSGADTISDFNFGNTGALCARRDLLVSRQHGILLGERGFARAGHLADCVPGIRIAQGKRAVSYHHLLLGRHHVIFAEGVACESFFPGMMAVRSLAPADREQLFSVVPGLADCRTNAQVQCVFGPPALRFLKRQRVEPSHGLWLRNTSGEDRRRLATGMRGR

Foldseek 3Di:
DDPPCPPDEEEEECAEDAEEAETDAEEYEYEQHHEAYEEENAYFAYEDENHDAAYEYEDYDADPDPGRAHEYEPQVDPAEKEWEAPAAQWTWIDSPHHIYTYHRHQEYEGYLEAYEHHQQRYQAEHHYEDEHYAYEYEAYQEAYEYAYAAHAYEYHRAHYAYEYEHHEEEYEDENHHHQYEYHYDHYNYHYPHPDPPHNHAYDDQDPDDDDQQWFFDQAPAFTERLVLCCVAFPPRHDDPDDPDDDDDAADDLAWDFDAHSQTTTIHDQCFPVNLVPDDPVVNVVVCVVQVQSVPDPHRVSSCVRRNDHPGDYDDSV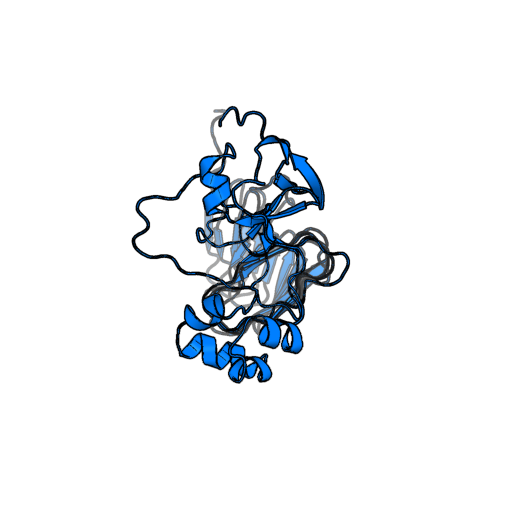RDHQQRFTFGQDPVRDTDGDRRPDDPDD

InterPro domains:
  IPR001343 RTX calcium-binding nonapeptide repeat [PF00353] (12-30)
  IPR001343 RTX calcium-binding nonapeptide repeat [PF00353] (31-62)
  IPR001343 RTX calcium-binding nonapeptide repeat [PF00353] (132-147)
  IPR001343 RTX calcium-binding nonapeptide repeat [PF00353] (158-191)
  IPR011049 Serralysin-like metalloprotease, C-terminal [G3DSA:2.150.10.10] (4-79)
  IPR011049 Serralysin-like metalloprotease, C-terminal [G3DSA:2.150.10.10] (120-211)
  IPR011049 Serralysin-like metalloprotease, C-terminal [SSF51120] (12-102)
  IPR011049 Serralysin-like metalloprotease, C-terminal [SSF51120] (87-198)
  IPR018511 Hemolysin-type calcium-binding conserved site [PS00330] (19-37)
  IPR018511 Hemolysin-type calcium-binding conserved site [PS00330] (37-55)
  IPR018511 Hemolysin-type calcium-binding conserved site [PS00330] (162-180)
  IPR028992 Hedgehog/Intein (Hint) domain [PF13403] (200-271)
  IPR050557 RTX toxin and mannuronan C5-epimerase [PTHR38340] (12-95)

Radius of gyration: 25.42 Å; chains: 1; bounding box: 60×37×80 Å

pLDDT: mean 84.79, std 15.3, range [28.03, 98.69]

Secondary structure (DSSP, 8-state):
--TT-PPPP-EEE--BSS-EEE--BS--EEEEEESS-EEEEEBSS-EEEEEESS-EEEEES--SSTT---EE--TT-SS--EEEEEETTEEEEE-SS-EEEEES--EEE--SS--EEE-TT--S--EEE--SS--EEE--SS--EEE--EE--EEE--EES-EEE--EE--EEE--EE--EEE--SB--EE----TT---EES-S------TT-EEEBTTS-EEEHHHHTTTSTT-------S---------SS--EEEETTEEEE-----HHHHHHS-HHHHHHHHHHSGGGGG--SHHHHHHHH---SSPBPPGGG--GGG-EEEE-TTS-EEEE-S------